Protein AF-M2TAQ6-F1 (afdb_monomer_lite)

Structure (mmCIF, N/CA/C/O backbone):
data_AF-M2TAQ6-F1
#
_entry.id   AF-M2TAQ6-F1
#
loop_
_atom_site.group_PDB
_atom_site.id
_atom_site.type_symbol
_atom_site.label_atom_id
_atom_site.label_alt_id
_atom_site.label_comp_id
_atom_site.label_asym_id
_atom_site.label_entity_id
_atom_site.label_seq_id
_atom_site.pdbx_PDB_ins_code
_atom_site.Cartn_x
_atom_site.Cartn_y
_atom_site.Cartn_z
_atom_site.occupancy
_atom_site.B_iso_or_equiv
_atom_site.auth_seq_id
_atom_site.auth_comp_id
_atom_site.auth_asym_id
_atom_site.auth_atom_id
_atom_site.pdbx_PDB_model_num
ATOM 1 N N . MET A 1 1 ? 22.288 15.909 -59.565 1.00 48.00 1 MET A N 1
ATOM 2 C CA . MET A 1 1 ? 21.952 17.347 -59.609 1.00 48.00 1 MET A CA 1
ATOM 3 C C . MET A 1 1 ? 20.501 17.383 -60.016 1.00 48.00 1 MET A C 1
ATOM 5 O O . MET A 1 1 ? 20.208 17.301 -61.198 1.00 48.00 1 MET A O 1
ATOM 9 N N . GLU A 1 2 ? 19.625 17.298 -59.024 1.00 55.62 2 GLU A N 1
ATOM 10 C CA . GLU A 1 2 ? 18.179 17.239 -59.210 1.00 55.62 2 GLU A CA 1
ATOM 11 C C . GLU A 1 2 ? 17.598 18.349 -58.342 1.00 55.62 2 GLU A C 1
ATOM 13 O O . GLU A 1 2 ? 17.660 18.294 -57.112 1.00 55.62 2 GLU A O 1
ATOM 18 N N . ASP A 1 3 ? 17.151 19.395 -59.029 1.00 60.81 3 ASP A N 1
ATOM 19 C CA . ASP A 1 3 ? 16.442 20.551 -58.508 1.00 60.81 3 ASP A CA 1
ATOM 20 C C . ASP A 1 3 ? 15.103 20.125 -57.900 1.00 60.81 3 ASP A C 1
ATOM 22 O O . ASP A 1 3 ? 14.276 19.480 -58.548 1.00 60.81 3 ASP A O 1
ATOM 26 N N . ARG A 1 4 ? 14.880 20.504 -56.641 1.00 62.94 4 ARG A N 1
ATOM 27 C CA . ARG A 1 4 ? 13.588 20.365 -55.972 1.00 62.94 4 ARG A CA 1
ATOM 28 C C . ARG A 1 4 ? 13.210 21.713 -55.366 1.00 62.94 4 ARG A C 1
ATOM 30 O O . ARG A 1 4 ? 13.747 22.118 -54.338 1.00 62.94 4 ARG A O 1
ATOM 37 N N . GLU A 1 5 ? 12.313 22.400 -56.065 1.00 71.25 5 GLU A N 1
ATOM 38 C CA . GLU A 1 5 ? 11.620 23.615 -55.633 1.00 71.25 5 GLU A CA 1
ATOM 39 C C . GLU A 1 5 ? 10.859 23.396 -54.309 1.00 71.25 5 GLU A C 1
ATOM 41 O O . GLU A 1 5 ? 10.222 22.350 -54.134 1.00 71.25 5 GLU A O 1
ATOM 46 N N . PRO A 1 6 ? 10.877 24.367 -53.377 1.00 74.38 6 PRO A N 1
ATOM 47 C CA . PRO A 1 6 ? 9.979 24.385 -52.227 1.00 74.38 6 PRO A CA 1
ATOM 48 C C . PRO A 1 6 ? 8.641 25.071 -52.573 1.00 74.38 6 PRO A C 1
ATOM 50 O O . PRO A 1 6 ? 8.639 26.066 -53.302 1.00 74.38 6 PRO A O 1
ATOM 53 N N . PRO A 1 7 ? 7.495 24.612 -52.034 1.00 72.00 7 PRO A N 1
ATOM 54 C CA . PRO A 1 7 ? 6.246 25.347 -52.171 1.00 72.00 7 PRO A CA 1
ATOM 55 C C . PRO A 1 7 ? 6.191 26.548 -51.214 1.00 72.00 7 PRO A C 1
ATOM 57 O O . PRO A 1 7 ? 6.413 26.423 -50.009 1.00 72.00 7 PRO A O 1
ATOM 60 N N . ASN A 1 8 ? 5.848 27.703 -51.788 1.00 61.97 8 ASN A N 1
ATOM 61 C CA . ASN A 1 8 ? 5.399 28.908 -51.095 1.00 61.97 8 ASN A CA 1
ATOM 62 C C . ASN A 1 8 ? 4.113 28.615 -50.310 1.00 61.97 8 ASN A C 1
ATOM 64 O O . ASN A 1 8 ? 3.136 28.145 -50.892 1.00 61.97 8 ASN A O 1
ATOM 68 N N . PHE A 1 9 ? 4.093 28.938 -49.017 1.00 62.94 9 PHE A N 1
ATOM 69 C CA . PHE A 1 9 ? 2.855 29.045 -48.248 1.00 62.94 9 PHE A CA 1
ATOM 70 C C . PHE A 1 9 ? 2.603 30.530 -48.001 1.00 62.94 9 PHE A C 1
ATOM 72 O O . PHE A 1 9 ? 3.266 31.159 -47.178 1.00 62.94 9 PHE A O 1
ATOM 79 N N . GLU A 1 10 ? 1.721 31.095 -48.821 1.00 65.00 10 GLU A N 1
ATOM 80 C CA . GLU A 1 10 ? 1.318 32.491 -48.745 1.00 65.00 10 GLU A CA 1
ATOM 81 C C . GLU A 1 10 ? 0.383 32.728 -47.555 1.00 65.00 10 GLU A C 1
ATOM 83 O O . GLU A 1 10 ? -0.552 31.974 -47.282 1.00 65.00 10 GLU A O 1
ATOM 88 N N . ASP A 1 11 ? 0.701 33.816 -46.869 1.00 60.31 11 ASP A N 1
ATOM 89 C CA . ASP A 1 11 ? -0.054 34.534 -45.857 1.00 60.31 11 ASP A CA 1
ATOM 90 C C . ASP A 1 11 ? -1.460 34.913 -46.365 1.00 60.31 11 ASP A C 1
ATOM 92 O O . ASP A 1 11 ? -1.628 35.337 -47.512 1.00 60.31 11 ASP A O 1
ATOM 96 N N . SER A 1 12 ? -2.486 34.798 -45.519 1.00 64.00 12 SER A N 1
ATOM 97 C CA . SER A 1 12 ? -3.736 35.540 -45.715 1.00 64.00 12 SER A CA 1
ATOM 98 C C . SER A 1 12 ? -4.420 35.865 -44.378 1.00 64.00 12 SER A C 1
ATOM 100 O O . SER A 1 12 ? -4.641 34.954 -43.573 1.00 64.00 12 SER A O 1
ATOM 102 N N . PRO A 1 13 ? -4.771 37.147 -44.142 1.00 69.12 13 PRO A N 1
ATOM 103 C CA . PRO A 1 13 ? -5.242 37.658 -42.858 1.00 69.12 13 PRO A CA 1
ATOM 104 C C . PRO A 1 13 ? -6.768 37.899 -42.777 1.00 69.12 13 PRO A C 1
ATOM 106 O O . PRO A 1 13 ? -7.475 37.923 -43.781 1.00 69.12 13 PRO A O 1
ATOM 109 N N . SER A 1 14 ? -7.196 38.220 -41.546 1.00 54.59 14 SER A N 1
ATOM 110 C CA . SER A 1 14 ? -8.297 39.135 -41.166 1.00 54.59 14 SER A CA 1
ATOM 111 C C . SER A 1 14 ? -9.757 38.649 -41.116 1.00 54.59 14 SER A C 1
ATOM 113 O O . SER A 1 14 ? -10.339 38.269 -42.124 1.00 54.59 14 SER A O 1
ATOM 115 N N . ALA A 1 15 ? -10.365 38.829 -39.929 1.00 53.81 15 ALA A N 1
ATOM 116 C CA . ALA A 1 15 ? -11.627 39.550 -39.621 1.00 53.81 15 ALA A CA 1
ATOM 117 C C . ALA A 1 15 ? -12.137 39.044 -38.251 1.00 53.81 15 ALA A C 1
ATOM 119 O O . ALA A 1 15 ? -12.457 37.871 -38.104 1.00 53.81 15 ALA A O 1
ATOM 120 N N . ASP A 1 16 ? -12.011 39.779 -37.146 1.00 52.53 16 ASP A N 1
ATOM 121 C CA . ASP A 1 16 ? -12.839 40.925 -36.729 1.00 52.53 16 ASP A CA 1
ATOM 122 C C . ASP A 1 16 ? -14.353 40.668 -36.839 1.00 52.53 16 ASP A C 1
ATOM 124 O O . ASP A 1 16 ? -14.959 40.815 -37.899 1.00 52.53 16 ASP A O 1
ATOM 128 N N . ALA A 1 17 ? -14.952 40.270 -35.714 1.00 57.66 17 ALA A N 1
ATOM 129 C CA . ALA A 1 17 ? -16.384 40.373 -35.469 1.00 57.66 17 ALA A CA 1
ATOM 130 C C . ALA A 1 17 ? -16.623 40.484 -33.958 1.00 57.66 17 ALA A C 1
ATOM 132 O O . ALA A 1 17 ? -16.715 39.490 -33.238 1.00 57.66 17 ALA A O 1
ATOM 133 N N . SER A 1 18 ? -16.712 41.723 -33.480 1.00 63.94 18 SER A N 1
ATOM 134 C CA . SER A 1 18 ? -17.295 42.038 -32.174 1.00 63.94 18 SER A CA 1
ATOM 135 C C . SER A 1 18 ? -18.822 41.878 -32.228 1.00 63.94 18 SER A C 1
ATOM 137 O O . SER A 1 18 ? -19.447 42.468 -33.112 1.00 63.94 18 SER A O 1
ATOM 139 N N . PRO A 1 19 ? -19.465 41.145 -31.302 1.00 71.75 19 PRO A N 1
ATOM 140 C CA . PRO A 1 19 ? -20.903 41.258 -31.084 1.00 71.75 19 PRO A CA 1
ATOM 141 C C . PRO A 1 19 ? -21.256 42.474 -30.190 1.00 71.75 19 PRO A C 1
ATOM 143 O O . PRO A 1 19 ? -20.422 42.929 -29.404 1.00 71.75 19 PRO A O 1
ATOM 146 N N . PRO A 1 20 ? -22.479 43.027 -30.326 1.00 67.75 20 PRO A N 1
ATOM 147 C CA . PRO A 1 20 ? -22.913 44.274 -29.685 1.00 67.75 20 PRO A CA 1
ATOM 148 C C . PRO A 1 20 ? -23.264 44.114 -28.190 1.00 67.75 20 PRO A C 1
ATOM 150 O O . PRO A 1 20 ? -23.469 42.991 -27.724 1.00 67.75 20 PRO A O 1
ATOM 153 N N . PRO A 1 21 ? -23.395 45.229 -27.437 1.00 67.75 21 PRO A N 1
ATOM 154 C CA . PRO A 1 21 ? -23.844 45.209 -26.050 1.00 67.75 21 PRO A CA 1
ATOM 155 C C . PRO A 1 21 ? -25.375 45.118 -25.969 1.00 67.75 21 PRO A C 1
ATOM 157 O O . PRO A 1 21 ? -26.082 45.794 -26.718 1.00 67.75 21 PRO A O 1
ATOM 160 N N . VAL A 1 22 ? -25.888 44.324 -25.028 1.00 61.50 22 VAL A N 1
ATOM 161 C CA . VAL A 1 22 ? -27.290 44.386 -24.588 1.00 61.50 22 VAL A CA 1
ATOM 162 C C . VAL A 1 22 ? -27.349 44.497 -23.068 1.00 61.50 22 VAL A C 1
ATOM 164 O O . VAL A 1 22 ? -26.661 43.781 -22.343 1.00 61.50 22 VAL A O 1
ATOM 167 N N . GLU A 1 23 ? -28.130 45.480 -22.636 1.00 52.66 23 GLU A N 1
ATOM 168 C CA . GLU A 1 23 ? -28.279 45.983 -21.275 1.00 52.66 23 GLU A CA 1
ATOM 169 C C . GLU A 1 23 ? -29.242 45.137 -20.415 1.00 52.66 23 GLU A C 1
ATOM 171 O O . GLU A 1 23 ? -29.962 44.267 -20.901 1.00 52.66 23 GLU A O 1
ATOM 176 N N . ALA A 1 24 ? -29.194 45.429 -19.114 1.00 52.16 24 ALA A N 1
ATOM 177 C CA . ALA A 1 24 ? -29.803 44.780 -17.954 1.00 52.16 24 ALA A CA 1
ATOM 178 C C . ALA A 1 24 ? -31.345 44.666 -17.939 1.00 52.16 24 ALA A C 1
ATOM 180 O O . ALA A 1 24 ? -32.039 45.510 -18.498 1.00 52.16 24 ALA A O 1
ATOM 181 N N . ASP A 1 25 ? -31.886 43.675 -17.212 1.00 45.06 25 ASP A N 1
ATOM 182 C CA . ASP A 1 25 ? -32.436 43.834 -15.841 1.00 45.06 25 ASP A CA 1
ATOM 183 C C . ASP A 1 25 ? -33.375 42.658 -15.468 1.00 45.06 25 ASP A C 1
ATOM 185 O O . ASP A 1 25 ? -34.319 42.366 -16.202 1.00 45.06 25 ASP A O 1
ATOM 189 N N . ALA A 1 26 ? -33.118 41.992 -14.333 1.00 47.41 26 ALA A N 1
ATOM 190 C CA . ALA A 1 26 ? -34.137 41.536 -13.370 1.00 47.41 26 ALA A CA 1
ATOM 191 C C . ALA A 1 26 ? -33.476 40.845 -12.148 1.00 47.41 26 ALA A C 1
ATOM 193 O O . ALA A 1 26 ? -32.600 39.995 -12.328 1.00 47.41 26 ALA A O 1
ATOM 194 N N . PRO A 1 27 ? -33.909 41.142 -10.904 1.00 65.75 27 PRO A N 1
ATOM 195 C CA . PRO A 1 27 ? -33.405 40.519 -9.684 1.00 65.75 27 PRO A CA 1
ATOM 196 C C . PRO A 1 27 ? -34.215 39.262 -9.339 1.00 65.75 27 PRO A C 1
ATOM 198 O O . PRO A 1 27 ? -35.439 39.312 -9.207 1.00 65.75 27 PRO A O 1
ATOM 201 N N . GLY A 1 28 ? -33.539 38.130 -9.148 1.00 41.16 28 GLY A N 1
ATOM 202 C CA . GLY A 1 28 ? -34.203 36.875 -8.819 1.00 41.16 28 GLY A CA 1
ATOM 203 C C . GLY A 1 28 ? -33.303 35.897 -8.077 1.00 41.16 28 GLY A C 1
ATOM 204 O O . GLY A 1 28 ? -32.323 35.421 -8.628 1.00 41.16 28 GLY A O 1
ATOM 205 N N . ALA A 1 29 ? -33.736 35.578 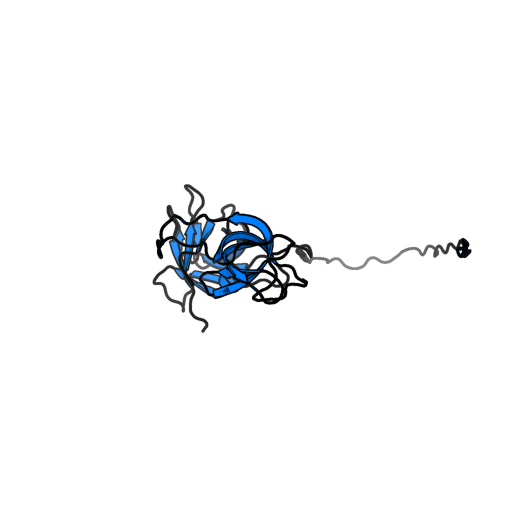-6.859 1.00 43.03 29 ALA A N 1
ATOM 206 C CA . ALA A 1 29 ? -33.420 34.388 -6.073 1.00 43.03 29 ALA A CA 1
ATOM 207 C C . ALA A 1 29 ? -32.001 34.246 -5.491 1.00 43.03 29 ALA A C 1
ATOM 209 O O . ALA A 1 29 ? -31.012 33.959 -6.157 1.00 43.03 29 ALA A O 1
ATOM 210 N N . ALA A 1 30 ? -31.975 34.374 -4.166 1.00 53.72 30 ALA A N 1
ATOM 211 C CA . ALA A 1 30 ? -30.976 33.794 -3.292 1.00 53.72 30 ALA A CA 1
ATOM 212 C C . ALA A 1 30 ? -30.882 32.269 -3.472 1.00 53.72 30 ALA A C 1
ATOM 214 O O . ALA A 1 30 ? -31.905 31.607 -3.652 1.00 53.72 30 ALA A O 1
ATOM 215 N N . GLY A 1 31 ? -29.667 31.748 -3.301 1.00 52.88 31 GLY A N 1
ATOM 216 C CA . GLY A 1 31 ? -29.400 30.337 -3.039 1.00 52.88 31 GLY A CA 1
ATOM 217 C C . GLY A 1 31 ? -28.423 29.715 -4.024 1.00 52.88 31 GLY A C 1
ATOM 218 O O . GLY A 1 31 ? -28.868 29.097 -4.975 1.00 52.88 31 GLY A O 1
ATOM 219 N N . ASN A 1 32 ? -27.123 29.844 -3.748 1.00 50.00 32 ASN A N 1
ATOM 220 C CA . ASN A 1 32 ? -26.121 28.857 -4.154 1.00 50.00 32 ASN A CA 1
ATOM 221 C C . ASN A 1 32 ? -25.300 28.516 -2.898 1.00 50.00 32 ASN A C 1
ATOM 223 O O . ASN A 1 32 ? -24.273 29.137 -2.617 1.00 50.00 32 ASN A O 1
ATOM 227 N N . ASP A 1 33 ? -25.853 27.598 -2.104 1.00 58.28 33 ASP A N 1
ATOM 228 C CA . ASP A 1 33 ? -25.072 26.530 -1.475 1.00 58.28 33 ASP A CA 1
ATOM 229 C C . ASP A 1 33 ? -24.514 25.615 -2.588 1.00 58.28 33 ASP A C 1
ATOM 231 O O . ASP A 1 33 ? -24.909 25.747 -3.745 1.00 58.28 33 ASP A O 1
ATOM 235 N N . ASP A 1 34 ? -23.619 24.699 -2.215 1.00 46.59 34 ASP A N 1
ATOM 236 C CA . ASP A 1 34 ? -22.950 23.695 -3.062 1.00 46.59 34 ASP A CA 1
ATOM 237 C C . ASP A 1 34 ? -21.695 24.263 -3.772 1.00 46.59 34 ASP A C 1
ATOM 239 O O . ASP A 1 34 ? -21.729 24.814 -4.865 1.00 46.59 34 ASP A O 1
ATOM 243 N N . GLY A 1 35 ? -20.503 24.248 -3.170 1.00 56.88 35 GLY A N 1
ATOM 244 C CA . GLY A 1 35 ? -19.968 23.138 -2.393 1.00 56.88 35 GLY A CA 1
ATOM 245 C C . GLY A 1 35 ? -19.625 21.968 -3.310 1.00 56.88 35 GLY A C 1
ATOM 246 O O . GLY A 1 35 ? -20.038 20.854 -3.027 1.00 56.88 35 GLY A O 1
ATOM 247 N N . ASP A 1 36 ? -18.893 22.215 -4.403 1.00 47.53 36 ASP A N 1
ATOM 248 C CA . ASP A 1 36 ? -18.488 21.149 -5.312 1.00 47.53 36 ASP A CA 1
ATOM 249 C C . ASP A 1 36 ? -16.972 21.051 -5.503 1.00 47.53 36 ASP A C 1
ATOM 251 O O . ASP A 1 36 ? -16.281 21.979 -5.929 1.00 47.53 36 ASP A O 1
ATOM 255 N N . ALA A 1 37 ? -16.524 19.847 -5.160 1.00 48.09 37 ALA A N 1
ATOM 256 C CA . ALA A 1 37 ? -15.423 19.103 -5.730 1.00 48.09 37 ALA A CA 1
ATOM 257 C C . ALA A 1 37 ? -14.033 19.751 -5.716 1.00 48.09 37 ALA A C 1
ATOM 259 O O . ALA A 1 37 ? -13.579 20.393 -6.662 1.00 48.09 37 ALA A O 1
ATOM 260 N N . ASN A 1 38 ? -13.267 19.339 -4.702 1.00 45.81 38 ASN A N 1
ATOM 261 C CA . ASN A 1 38 ? -11.881 18.916 -4.896 1.00 45.81 38 ASN A CA 1
ATOM 262 C C . ASN A 1 38 ? -11.803 17.910 -6.064 1.00 45.81 38 ASN A C 1
ATOM 264 O O . ASN A 1 38 ? -11.728 16.700 -5.855 1.00 45.81 38 ASN A O 1
ATOM 268 N N . ALA A 1 39 ? -11.840 18.398 -7.302 1.00 42.84 39 ALA A N 1
ATOM 269 C CA . ALA A 1 39 ? -11.404 17.638 -8.453 1.00 42.84 39 ALA A CA 1
ATOM 270 C C . ALA A 1 39 ? -9.911 17.383 -8.242 1.00 42.84 39 ALA A C 1
ATOM 272 O O . ALA A 1 39 ? -9.086 18.289 -8.380 1.00 42.84 39 ALA A O 1
ATOM 273 N N . ALA A 1 40 ? -9.572 16.163 -7.826 1.00 45.09 40 ALA A N 1
ATOM 274 C CA . ALA A 1 40 ? -8.188 15.725 -7.791 1.00 45.09 40 ALA A CA 1
ATOM 275 C C . ALA A 1 40 ? -7.577 16.005 -9.178 1.00 45.09 40 ALA A C 1
ATOM 277 O O . ALA A 1 40 ? -8.210 15.676 -10.188 1.00 45.09 40 ALA A O 1
ATOM 278 N N . PRO A 1 41 ? -6.400 16.649 -9.263 1.00 44.59 41 PRO A N 1
ATOM 279 C CA . PRO A 1 41 ? -5.813 16.990 -10.547 1.00 44.59 41 PRO A CA 1
ATOM 280 C C . PRO A 1 41 ? -5.655 15.720 -11.385 1.00 44.59 41 PRO A C 1
ATOM 282 O O . PRO A 1 41 ? -5.065 14.730 -10.945 1.00 44.59 41 PRO A O 1
ATOM 285 N N . ALA A 1 42 ? -6.201 15.752 -12.601 1.00 43.25 42 ALA A N 1
ATOM 286 C CA . ALA A 1 42 ? -5.991 14.726 -13.607 1.00 43.25 42 ALA A CA 1
ATOM 287 C C . ALA A 1 42 ? -4.488 14.655 -13.917 1.00 43.25 42 ALA A C 1
ATOM 289 O O . ALA A 1 42 ? -3.974 15.451 -14.696 1.00 43.25 42 ALA A O 1
ATOM 290 N N . GLY A 1 43 ? -3.768 13.750 -13.253 1.00 51.47 43 GLY A N 1
ATOM 291 C CA . GLY A 1 43 ? -2.314 13.663 -13.402 1.00 51.47 43 GLY A CA 1
ATOM 292 C C . GLY A 1 43 ? -1.532 13.143 -12.202 1.00 51.47 43 GLY A C 1
ATOM 293 O O . GLY A 1 43 ? -0.314 13.077 -12.303 1.00 51.47 43 GLY A O 1
ATOM 294 N N . ALA A 1 44 ? -2.171 12.752 -11.093 1.00 53.88 44 ALA A N 1
ATOM 295 C CA . ALA A 1 44 ? -1.466 12.024 -10.039 1.00 53.88 44 ALA A CA 1
ATOM 296 C C . ALA A 1 44 ? -1.031 10.649 -10.581 1.00 53.88 44 ALA A C 1
ATOM 298 O O . ALA A 1 44 ? -1.816 9.701 -10.655 1.00 53.88 44 ALA A O 1
ATOM 299 N N . GLN A 1 45 ? 0.205 10.576 -11.069 1.00 61.81 45 GLN A N 1
ATOM 300 C CA . GLN A 1 45 ? 0.833 9.330 -11.480 1.00 61.81 45 GLN A CA 1
ATOM 301 C C . GLN A 1 45 ? 1.009 8.462 -10.234 1.00 61.81 45 GLN A C 1
ATOM 303 O O . GLN A 1 45 ? 1.385 8.952 -9.168 1.00 61.81 45 GLN A O 1
ATOM 308 N N . ARG A 1 46 ? 0.659 7.177 -10.339 1.00 71.19 46 ARG A N 1
ATOM 309 C CA . ARG A 1 46 ? 0.733 6.256 -9.204 1.00 71.19 46 ARG A CA 1
ATOM 310 C C . ARG A 1 46 ? 2.193 5.858 -9.018 1.00 71.19 46 ARG A C 1
ATOM 312 O O . ARG A 1 46 ? 2.664 4.956 -9.709 1.00 71.19 46 ARG A O 1
ATOM 319 N N . LEU A 1 47 ? 2.879 6.556 -8.118 1.00 82.00 47 LEU A N 1
ATOM 320 C CA . LEU A 1 47 ? 4.200 6.164 -7.653 1.00 82.00 47 LEU A CA 1
ATOM 321 C C . LEU A 1 47 ? 4.063 4.891 -6.813 1.00 82.00 47 LEU A C 1
ATOM 323 O O . LEU A 1 47 ? 3.199 4.818 -5.940 1.00 82.00 47 LEU A O 1
ATOM 327 N N . ILE A 1 48 ? 4.884 3.893 -7.104 1.00 85.88 48 ILE A N 1
ATOM 328 C CA . ILE A 1 48 ? 4.972 2.646 -6.354 1.00 85.88 48 ILE A CA 1
ATOM 329 C C . ILE A 1 48 ? 6.433 2.318 -6.066 1.00 85.88 48 ILE A C 1
ATOM 331 O O . ILE A 1 48 ? 7.345 2.781 -6.754 1.00 85.88 48 ILE A O 1
ATOM 335 N N . SER A 1 49 ? 6.635 1.481 -5.060 1.00 87.50 49 SER A N 1
ATOM 336 C CA . SER A 1 49 ? 7.920 0.88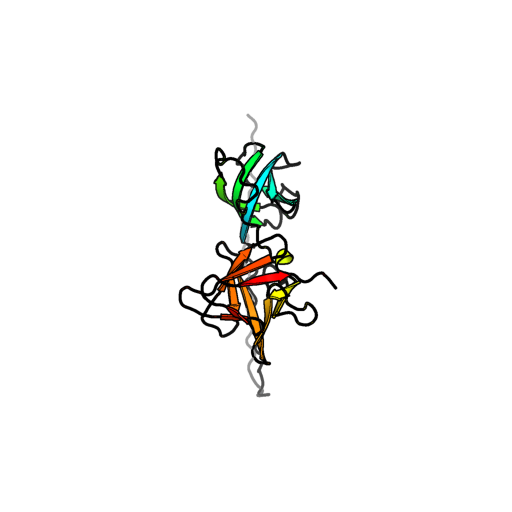3 -4.729 1.00 87.50 49 SER A CA 1
ATOM 337 C C . SER A 1 49 ? 7.764 -0.630 -4.791 1.00 87.50 49 SER A C 1
ATOM 339 O O . SER A 1 49 ? 6.833 -1.175 -4.194 1.00 87.50 49 SER A O 1
ATOM 341 N N . VAL A 1 50 ? 8.614 -1.295 -5.570 1.00 89.44 50 VAL A N 1
ATOM 342 C CA . VAL A 1 50 ? 8.595 -2.746 -5.755 1.00 89.44 50 VAL A CA 1
ATOM 343 C C . VAL A 1 50 ? 9.982 -3.313 -5.523 1.00 89.44 50 VAL A C 1
ATOM 345 O O . VAL A 1 50 ? 10.984 -2.743 -5.944 1.00 89.44 50 VAL A O 1
ATOM 348 N N . GLU A 1 51 ? 10.028 -4.482 -4.908 1.00 92.19 51 GLU A N 1
ATOM 349 C CA . GLU A 1 51 ? 11.249 -5.254 -4.770 1.00 92.19 51 GLU A CA 1
ATOM 350 C C . GLU A 1 51 ? 11.031 -6.636 -5.377 1.00 92.19 51 GLU A C 1
ATOM 352 O O . GLU A 1 51 ? 10.020 -7.289 -5.106 1.00 92.19 51 GLU A O 1
ATOM 357 N N . GLY A 1 52 ? 11.958 -7.094 -6.210 1.00 92.19 52 GLY A N 1
ATOM 358 C CA . GLY A 1 52 ? 11.766 -8.333 -6.951 1.00 92.19 52 GLY A CA 1
ATOM 359 C C . GLY A 1 52 ? 13.002 -8.808 -7.693 1.00 92.19 52 GLY A C 1
ATOM 360 O O . GLY A 1 52 ? 14.081 -8.216 -7.598 1.00 92.19 52 GLY A O 1
ATOM 361 N N . ARG A 1 53 ? 12.835 -9.908 -8.426 1.00 94.19 53 ARG A N 1
ATOM 362 C CA . ARG A 1 53 ? 13.864 -10.467 -9.302 1.00 94.19 53 ARG A CA 1
ATOM 363 C C . ARG A 1 53 ? 13.600 -10.086 -10.736 1.00 94.19 53 ARG A C 1
ATOM 365 O O . ARG A 1 53 ? 12.477 -10.199 -11.221 1.00 94.19 53 ARG A O 1
ATOM 372 N N . VAL A 1 54 ? 14.656 -9.667 -11.407 1.00 96.00 54 VAL A N 1
ATOM 373 C CA . VAL A 1 54 ? 14.604 -9.377 -12.823 1.00 96.00 54 VAL A CA 1
ATOM 374 C C . VAL A 1 54 ? 14.638 -10.674 -13.604 1.00 96.00 54 VAL A C 1
ATOM 376 O O . VAL A 1 54 ? 15.426 -11.569 -13.303 1.00 96.00 54 VAL A O 1
ATOM 379 N N . SER A 1 55 ? 13.801 -10.763 -14.624 1.00 95.75 55 SER A N 1
ATOM 380 C CA . SER A 1 55 ? 13.890 -11.815 -15.620 1.00 95.75 55 SER A CA 1
ATOM 381 C C . SER A 1 55 ? 13.595 -11.283 -17.018 1.00 95.75 55 SER A C 1
ATOM 383 O O . SER A 1 55 ? 13.125 -10.156 -17.217 1.00 95.75 55 SER A O 1
ATOM 385 N N . THR A 1 56 ? 13.920 -12.090 -18.019 1.00 95.75 56 THR A N 1
ATOM 386 C CA . THR A 1 56 ? 13.624 -11.769 -19.416 1.00 95.75 56 THR A CA 1
ATOM 387 C C . THR A 1 56 ? 12.111 -11.777 -19.667 1.00 95.75 56 THR A C 1
ATOM 389 O O . THR A 1 56 ? 11.456 -12.808 -19.515 1.00 95.75 56 THR A O 1
ATOM 392 N N . GLY A 1 57 ? 11.551 -10.637 -20.087 1.00 93.94 57 GLY A N 1
ATOM 393 C CA . GLY A 1 57 ? 10.160 -10.537 -20.539 1.00 93.94 57 GLY A CA 1
ATOM 394 C C . GLY A 1 57 ? 10.002 -10.667 -22.056 1.00 93.94 57 GLY A C 1
ATOM 395 O O . GLY A 1 57 ? 10.972 -10.824 -22.796 1.00 93.94 57 GLY A O 1
ATOM 396 N N . ALA A 1 58 ? 8.753 -10.610 -22.523 1.00 92.06 58 ALA A N 1
ATOM 397 C CA . ALA A 1 58 ? 8.393 -10.763 -23.933 1.00 92.06 58 ALA A CA 1
ATOM 398 C C . ALA A 1 58 ? 8.872 -9.587 -24.799 1.00 92.06 58 ALA A C 1
ATOM 400 O O . ALA A 1 58 ? 9.303 -9.789 -25.932 1.00 92.06 58 ALA A O 1
ATOM 401 N N . GLU A 1 59 ? 8.790 -8.371 -24.255 1.00 92.44 59 GLU A N 1
ATOM 402 C CA . GLU A 1 59 ? 9.165 -7.131 -24.949 1.00 92.44 59 GLU A CA 1
ATOM 403 C C . GLU A 1 59 ? 10.301 -6.403 -24.227 1.00 92.44 59 GLU A C 1
ATOM 405 O O . GLU A 1 59 ? 11.241 -5.925 -24.857 1.00 92.44 59 GLU A O 1
ATOM 410 N N . CYS A 1 60 ? 10.229 -6.347 -22.899 1.00 95.50 60 CYS A N 1
ATOM 411 C CA . CYS A 1 60 ? 11.177 -5.648 -22.039 1.00 95.50 60 CYS A CA 1
ATOM 412 C C . CYS A 1 60 ? 11.510 -6.540 -20.836 1.00 95.50 60 CYS A C 1
ATOM 414 O O . CYS A 1 60 ? 10.733 -7.452 -20.538 1.00 95.50 60 CYS A O 1
ATOM 416 N N . PRO A 1 61 ? 12.630 -6.307 -20.130 1.00 96.69 61 PRO A N 1
ATOM 417 C CA . PRO A 1 61 ? 12.892 -6.973 -18.860 1.00 96.69 61 PRO A CA 1
ATOM 418 C C . PRO A 1 61 ? 11.705 -6.803 -17.909 1.00 96.69 61 PRO A C 1
ATOM 420 O O . PRO A 1 61 ? 11.046 -5.762 -17.909 1.00 96.69 61 PRO A O 1
ATOM 423 N N . ILE A 1 62 ? 11.428 -7.817 -17.104 1.00 96.88 62 ILE A N 1
ATOM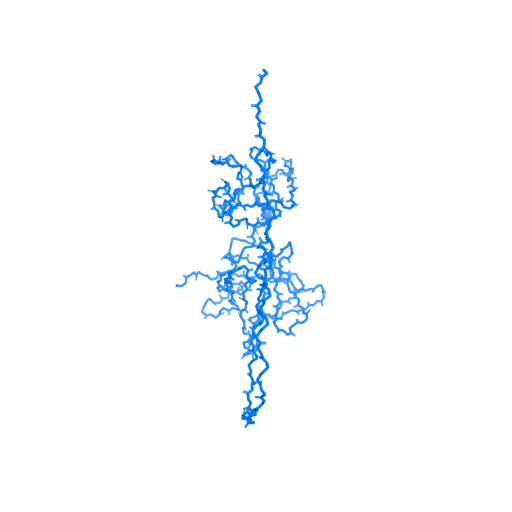 424 C CA . ILE A 1 62 ? 10.376 -7.773 -16.089 1.00 96.88 62 ILE A CA 1
ATOM 425 C C . ILE A 1 62 ? 10.989 -7.859 -14.702 1.00 96.88 62 ILE A C 1
ATOM 427 O O . ILE A 1 62 ? 12.080 -8.393 -14.541 1.00 96.88 62 ILE A O 1
ATOM 431 N N . ILE A 1 63 ? 10.271 -7.356 -13.706 1.00 95.56 63 ILE A N 1
ATOM 432 C CA . ILE A 1 63 ? 10.528 -7.629 -12.298 1.00 95.56 63 ILE A CA 1
ATOM 433 C C . ILE A 1 63 ? 9.362 -8.442 -11.738 1.00 95.56 63 ILE A C 1
ATOM 435 O O . ILE A 1 63 ? 8.202 -8.043 -11.856 1.00 95.56 63 ILE A O 1
ATOM 439 N N . GLU A 1 64 ? 9.675 -9.596 -11.159 1.00 94.75 64 GLU A N 1
ATOM 440 C CA . GLU A 1 64 ? 8.729 -10.445 -10.441 1.00 94.75 64 GLU A CA 1
ATOM 441 C C . GLU A 1 64 ? 8.938 -10.259 -8.938 1.00 94.75 64 GLU A C 1
ATOM 443 O O . GLU A 1 64 ? 10.028 -10.496 -8.403 1.00 94.75 64 GLU A O 1
ATOM 448 N N . THR A 1 65 ? 7.905 -9.778 -8.257 1.00 91.00 65 THR A N 1
ATOM 449 C CA . THR A 1 65 ? 7.889 -9.617 -6.804 1.00 91.00 65 THR A CA 1
ATOM 450 C C . THR A 1 65 ? 7.621 -10.968 -6.125 1.00 91.00 65 THR A C 1
ATOM 452 O O . THR A 1 65 ? 7.083 -11.884 -6.746 1.00 91.00 65 THR A O 1
ATOM 455 N N . PRO A 1 66 ? 7.949 -11.136 -4.832 1.00 81.94 66 PRO A N 1
ATOM 456 C CA . PRO A 1 66 ? 7.801 -12.420 -4.128 1.00 81.94 66 PRO A CA 1
ATOM 457 C C . PRO A 1 66 ? 6.379 -12.977 -4.055 1.00 81.94 66 PRO A C 1
ATOM 459 O O . PRO A 1 66 ? 6.194 -14.182 -3.914 1.00 81.94 66 PRO A O 1
ATOM 462 N N . ASP A 1 67 ? 5.376 -12.105 -4.131 1.00 77.50 67 ASP A N 1
ATOM 463 C CA . ASP A 1 67 ? 3.965 -12.491 -4.194 1.00 77.50 67 ASP A CA 1
ATOM 464 C C . ASP A 1 67 ? 3.520 -12.924 -5.606 1.00 77.50 67 ASP A C 1
ATOM 466 O O . ASP A 1 67 ? 2.338 -13.178 -5.826 1.00 77.50 67 ASP A O 1
ATOM 470 N N . GLY A 1 68 ? 4.455 -13.019 -6.556 1.00 86.19 68 GLY A N 1
ATOM 471 C CA . GLY A 1 68 ? 4.215 -13.412 -7.943 1.00 86.19 68 GLY A CA 1
ATOM 472 C C . GLY A 1 68 ? 3.698 -12.279 -8.829 1.00 86.19 68 GLY A C 1
ATOM 473 O O . GLY A 1 68 ? 3.346 -12.524 -9.984 1.00 86.19 68 GLY A O 1
ATOM 474 N N . THR A 1 69 ? 3.626 -11.041 -8.324 1.00 89.50 69 THR A N 1
ATOM 475 C CA . THR A 1 69 ? 3.244 -9.898 -9.161 1.00 89.50 69 THR A CA 1
ATOM 476 C C . THR A 1 69 ? 4.359 -9.590 -10.154 1.00 89.50 69 THR A C 1
ATOM 478 O O . THR A 1 69 ? 5.532 -9.522 -9.800 1.00 89.50 69 THR A O 1
ATOM 481 N N . VAL A 1 70 ? 3.994 -9.365 -11.413 1.00 94.81 70 VAL A N 1
ATOM 482 C CA . VAL A 1 70 ? 4.951 -9.066 -12.482 1.00 94.81 70 VAL A CA 1
ATOM 483 C C . VAL A 1 70 ? 4.727 -7.649 -12.990 1.00 94.81 70 VAL A C 1
ATOM 485 O O . VAL A 1 70 ? 3.592 -7.269 -13.278 1.00 94.81 70 VAL A O 1
ATOM 488 N N . TYR A 1 71 ? 5.810 -6.893 -13.161 1.00 95.50 71 TYR A N 1
ATOM 489 C CA . TYR A 1 71 ? 5.813 -5.600 -13.845 1.00 95.50 71 TYR A CA 1
ATOM 490 C C . TYR A 1 71 ? 6.854 -5.599 -14.958 1.00 95.50 71 TYR A C 1
ATOM 492 O O . TYR A 1 71 ? 7.976 -6.064 -14.762 1.00 95.50 71 TYR A O 1
ATOM 500 N N . ALA A 1 72 ? 6.521 -5.030 -16.114 1.00 96.12 72 ALA A N 1
ATOM 501 C CA . ALA A 1 72 ? 7.524 -4.729 -17.128 1.00 96.12 72 ALA A CA 1
ATOM 502 C C . ALA A 1 72 ? 8.347 -3.506 -16.710 1.00 96.12 72 ALA A C 1
ATOM 504 O O . ALA A 1 72 ? 7.784 -2.489 -16.310 1.00 96.12 72 ALA A O 1
ATOM 505 N N . LEU A 1 73 ? 9.670 -3.575 -16.823 1.00 95.62 73 LEU A N 1
ATOM 506 C CA . LEU A 1 73 ? 10.563 -2.452 -16.553 1.00 95.62 73 LEU A CA 1
ATOM 507 C C . LEU A 1 73 ? 10.713 -1.608 -17.820 1.00 95.62 73 LEU A C 1
ATOM 509 O O . LEU A 1 73 ? 11.253 -2.060 -18.829 1.00 95.62 73 LEU A O 1
ATOM 513 N N . GLY A 1 74 ? 10.210 -0.377 -17.766 1.00 92.69 74 GLY A N 1
ATOM 514 C CA . GLY A 1 74 ? 10.353 0.598 -18.841 1.00 92.69 74 GLY A CA 1
ATOM 515 C C . GLY A 1 74 ? 11.742 1.244 -18.877 1.00 92.69 74 GLY A C 1
ATOM 516 O O . GLY A 1 74 ? 12.470 1.269 -17.883 1.00 92.69 74 GLY A O 1
ATOM 517 N N . GLY A 1 75 ? 12.080 1.827 -20.029 1.00 89.06 75 GLY A N 1
ATOM 518 C CA . GLY A 1 75 ? 13.345 2.528 -20.267 1.00 89.06 75 GLY A CA 1
ATOM 519 C C . GLY A 1 75 ? 14.336 1.726 -21.112 1.00 89.06 75 GLY A C 1
ATOM 520 O O . GLY A 1 75 ? 14.055 0.616 -21.548 1.00 89.06 75 GLY A O 1
ATOM 521 N N . GLU A 1 76 ? 15.505 2.314 -21.372 1.00 85.75 76 GLU A N 1
ATOM 522 C CA . GLU A 1 76 ? 16.540 1.724 -22.242 1.00 85.75 76 GLU A CA 1
ATOM 523 C C . GLU A 1 76 ? 17.617 0.947 -21.464 1.00 85.75 76 GLU A C 1
ATOM 525 O O . GLU A 1 76 ? 18.534 0.368 -22.049 1.00 85.75 76 GLU A O 1
ATOM 530 N N . ARG A 1 77 ? 17.539 0.941 -20.127 1.00 88.00 77 ARG A N 1
ATOM 531 C CA . ARG A 1 77 ? 18.506 0.240 -19.281 1.00 88.00 77 ARG A CA 1
ATOM 532 C C . ARG A 1 77 ? 18.308 -1.272 -19.412 1.00 88.00 77 ARG A C 1
ATOM 534 O O . ARG A 1 77 ? 17.200 -1.778 -19.283 1.00 88.00 77 ARG A O 1
ATOM 541 N N . SER A 1 78 ? 19.410 -1.983 -19.626 1.00 88.12 78 SER A N 1
ATOM 542 C CA . SER A 1 78 ? 19.462 -3.441 -19.496 1.00 88.12 78 SER A CA 1
ATOM 543 C C . SER A 1 78 ? 19.786 -3.830 -18.056 1.00 88.12 78 SER A C 1
ATOM 545 O O . SER A 1 78 ? 20.511 -3.113 -17.366 1.00 88.12 78 SER A O 1
ATOM 547 N N . TYR A 1 79 ? 19.266 -4.974 -17.632 1.00 91.50 79 TYR A N 1
ATOM 548 C CA . TYR A 1 79 ? 19.445 -5.535 -16.297 1.00 91.50 79 TYR A CA 1
ATOM 549 C C . TYR A 1 79 ? 19.932 -6.974 -16.434 1.00 91.50 79 TYR A C 1
ATOM 551 O O . TYR A 1 79 ? 19.613 -7.637 -17.424 1.00 91.50 79 TYR A O 1
ATOM 559 N N . GLU A 1 80 ? 20.694 -7.455 -15.459 1.00 91.94 80 GLU A N 1
ATOM 560 C CA . GLU A 1 80 ? 21.117 -8.852 -15.444 1.00 91.94 80 GLU A CA 1
ATOM 561 C C . GLU A 1 80 ? 19.941 -9.765 -15.069 1.00 91.94 80 GLU A C 1
ATOM 563 O O . GLU A 1 80 ? 19.162 -9.469 -14.161 1.00 91.94 80 GLU A O 1
ATOM 568 N N . ASP A 1 81 ? 19.796 -10.879 -15.789 1.00 93.25 81 ASP A N 1
ATOM 569 C CA . ASP A 1 81 ? 18.776 -11.887 -15.492 1.00 93.25 81 ASP A CA 1
ATOM 570 C C . ASP A 1 81 ? 19.055 -12.506 -14.112 1.00 93.25 81 ASP A C 1
ATOM 572 O O . ASP A 1 81 ? 20.181 -12.899 -13.803 1.00 93.25 81 ASP A O 1
ATOM 576 N N . GLY A 1 82 ? 18.035 -12.548 -13.257 1.00 92.31 82 GLY A N 1
ATOM 577 C CA . GLY A 1 82 ? 18.135 -12.989 -11.867 1.00 92.31 82 GLY A CA 1
ATOM 578 C C . GLY A 1 82 ? 18.558 -11.908 -10.865 1.00 92.31 82 GLY A C 1
ATOM 579 O O . GLY A 1 82 ? 18.458 -12.166 -9.656 1.00 92.31 82 GLY A O 1
ATOM 580 N N . ALA A 1 83 ? 18.971 -10.716 -11.323 1.00 92.00 83 ALA A N 1
ATOM 581 C CA . ALA A 1 83 ? 19.323 -9.597 -10.449 1.00 92.00 83 ALA A CA 1
ATOM 582 C C . ALA A 1 83 ? 18.153 -9.229 -9.534 1.00 92.00 83 ALA A C 1
ATOM 584 O O . ALA A 1 83 ? 16.989 -9.273 -9.936 1.00 92.00 83 ALA A O 1
ATOM 585 N N . ARG A 1 84 ? 18.453 -8.855 -8.291 1.00 91.12 84 ARG A N 1
ATOM 586 C CA . ARG A 1 84 ? 17.444 -8.402 -7.335 1.00 91.12 84 ARG A CA 1
ATOM 587 C C . ARG A 1 84 ? 17.475 -6.887 -7.284 1.00 91.12 84 ARG A C 1
ATOM 589 O O . ARG A 1 84 ? 18.521 -6.305 -7.015 1.00 91.12 84 ARG A O 1
ATOM 596 N N . LEU A 1 85 ? 16.335 -6.259 -7.535 1.00 93.44 85 LEU A N 1
ATOM 597 C CA . LEU A 1 85 ? 16.226 -4.807 -7.561 1.00 93.44 85 LEU A CA 1
ATOM 598 C C . LEU A 1 85 ? 15.171 -4.333 -6.568 1.00 93.44 85 LEU A C 1
ATOM 600 O O . LEU A 1 85 ? 14.114 -4.954 -6.442 1.00 93.44 85 LEU A O 1
ATOM 604 N N . HIS A 1 86 ? 15.444 -3.194 -5.942 1.00 91.25 86 HIS A N 1
ATOM 605 C CA . HIS A 1 86 ? 14.432 -2.299 -5.392 1.00 91.25 86 HIS A CA 1
ATOM 606 C C . HIS A 1 86 ? 14.207 -1.176 -6.402 1.00 91.25 86 HIS A C 1
ATOM 608 O O . HIS A 1 86 ? 15.139 -0.458 -6.775 1.00 91.25 86 HIS A O 1
ATOM 614 N N . VAL A 1 87 ? 12.979 -1.051 -6.892 1.00 92.62 87 VAL A N 1
ATOM 615 C CA . VAL A 1 87 ? 12.604 -0.095 -7.931 1.00 92.62 87 VAL A CA 1
ATOM 616 C C . VAL A 1 87 ? 11.494 0.798 -7.409 1.00 92.62 87 VAL A C 1
ATOM 618 O O . VAL A 1 87 ? 10.422 0.332 -7.030 1.00 92.62 87 VAL A O 1
ATOM 621 N N . GLU A 1 88 ? 11.730 2.101 -7.446 1.00 90.88 88 GLU A N 1
ATOM 622 C CA . GLU A 1 88 ? 10.710 3.113 -7.193 1.00 90.88 88 GLU A CA 1
ATOM 623 C C . GLU A 1 88 ? 10.373 3.777 -8.515 1.00 90.88 88 GLU A C 1
ATOM 625 O O . GLU A 1 88 ? 11.268 4.190 -9.254 1.00 90.88 88 GLU A O 1
ATOM 630 N N . GLY A 1 89 ? 9.093 3.870 -8.848 1.00 91.56 89 GLY A N 1
ATOM 631 C CA . GLY A 1 89 ? 8.697 4.349 -10.161 1.00 91.56 89 GLY A CA 1
ATOM 632 C C . GLY A 1 89 ? 7.201 4.512 -10.325 1.00 91.56 89 GLY A C 1
ATOM 633 O O . GLY A 1 89 ? 6.419 4.273 -9.411 1.00 91.56 89 GLY A O 1
ATOM 634 N N . GLU A 1 90 ? 6.801 4.932 -11.513 1.00 91.50 90 GLU A N 1
ATOM 635 C CA . GLU A 1 90 ? 5.402 5.179 -11.852 1.00 91.50 90 GLU A CA 1
ATOM 636 C C . GLU A 1 90 ? 4.882 4.090 -12.789 1.00 91.50 90 GLU A C 1
ATOM 638 O O . GLU A 1 90 ? 5.592 3.645 -13.692 1.00 91.50 90 GLU A O 1
ATOM 643 N N . ILE A 1 91 ? 3.624 3.677 -12.623 1.00 90.62 91 ILE A N 1
ATOM 644 C CA . ILE A 1 91 ? 2.979 2.805 -13.613 1.00 90.62 91 ILE A CA 1
ATOM 645 C C . ILE A 1 91 ? 2.533 3.638 -14.818 1.00 90.62 91 ILE A C 1
ATOM 647 O O . ILE A 1 91 ? 1.627 4.472 -14.715 1.00 90.62 91 ILE A O 1
ATOM 651 N N . ALA A 1 92 ? 3.143 3.390 -15.978 1.00 88.50 92 ALA A N 1
ATOM 652 C CA . ALA A 1 92 ? 2.759 4.032 -17.226 1.00 88.50 92 ALA A CA 1
ATOM 653 C C . ALA A 1 92 ? 1.376 3.554 -17.685 1.00 88.50 92 ALA A C 1
ATOM 655 O O . ALA A 1 92 ? 1.078 2.362 -17.716 1.00 88.50 92 ALA A O 1
ATOM 656 N N . ARG A 1 93 ? 0.537 4.507 -18.106 1.00 77.25 93 ARG A N 1
ATOM 657 C CA . ARG A 1 93 ? -0.810 4.228 -18.637 1.00 77.25 93 ARG A CA 1
ATOM 658 C C . ARG A 1 93 ? -0.790 3.599 -20.032 1.00 77.25 93 ARG A C 1
ATOM 660 O O . ARG A 1 93 ? -1.734 2.910 -20.399 1.00 77.25 93 ARG A O 1
ATOM 667 N N . ALA A 1 94 ? 0.249 3.886 -20.810 1.00 78.38 94 ALA A N 1
ATOM 668 C CA . ALA A 1 94 ? 0.469 3.347 -22.144 1.00 78.38 94 ALA A CA 1
ATOM 669 C C . ALA A 1 94 ? 1.974 3.197 -22.370 1.00 78.38 94 ALA A C 1
ATOM 671 O O . ALA A 1 94 ? 2.743 4.108 -22.061 1.00 78.38 94 ALA A O 1
ATOM 672 N N . SER A 1 95 ? 2.387 2.047 -22.886 1.00 85.00 95 SER A N 1
ATOM 673 C CA . SER A 1 95 ? 3.788 1.701 -23.094 1.00 85.00 95 SER A CA 1
ATOM 674 C C . SER A 1 95 ? 3.894 0.590 -24.130 1.00 85.00 95 SER A C 1
ATOM 676 O O . SER A 1 95 ? 2.936 -0.149 -24.343 1.00 85.00 95 SER A O 1
ATOM 678 N N . PHE A 1 96 ? 5.063 0.469 -24.752 1.00 87.00 96 PHE A N 1
ATOM 679 C CA . PHE A 1 96 ? 5.390 -0.665 -25.612 1.00 87.00 96 PHE A CA 1
ATOM 680 C C . PHE A 1 96 ? 5.700 -1.936 -24.822 1.00 87.00 96 PHE A C 1
ATOM 682 O O . PHE A 1 96 ? 5.678 -2.999 -25.404 1.00 87.00 96 PHE A O 1
ATOM 689 N N . CYS A 1 97 ? 5.995 -1.838 -23.524 1.00 91.25 97 CYS A N 1
ATOM 690 C CA . CYS A 1 97 ? 6.333 -2.985 -22.684 1.00 91.25 97 CYS A CA 1
ATOM 691 C C . CYS A 1 97 ? 5.087 -3.482 -21.930 1.00 91.25 97 CYS A C 1
ATOM 693 O O . CYS A 1 97 ? 4.961 -3.236 -20.726 1.00 91.25 97 CYS A O 1
ATOM 695 N N . MET A 1 98 ? 4.125 -4.121 -22.599 1.00 87.94 98 MET A N 1
ATOM 696 C CA . MET A 1 98 ? 2.852 -4.487 -21.957 1.00 87.94 98 MET A CA 1
ATOM 697 C C . MET A 1 98 ? 2.875 -5.918 -21.410 1.00 87.94 98 MET A C 1
ATOM 699 O O . MET A 1 98 ? 2.283 -6.830 -21.984 1.00 87.94 98 MET A O 1
ATOM 703 N N . GLN A 1 99 ? 3.525 -6.114 -20.260 1.00 91.69 99 GLN A N 1
ATOM 704 C CA . GLN A 1 99 ? 3.531 -7.395 -19.548 1.00 91.69 99 GLN A CA 1
ATOM 705 C C . GLN A 1 99 ? 3.246 -7.217 -18.051 1.00 91.69 99 GLN A C 1
ATOM 707 O O . GLN A 1 99 ? 3.762 -6.298 -17.416 1.00 91.69 99 GLN A O 1
ATOM 712 N N . GLY A 1 100 ? 2.450 -8.132 -17.489 1.00 92.19 100 GLY A N 1
ATOM 713 C CA . GLY A 1 100 ? 2.096 -8.139 -16.068 1.00 92.19 100 GLY A CA 1
ATOM 714 C C . GLY A 1 100 ? 1.039 -7.092 -15.700 1.00 92.19 100 GLY A C 1
ATOM 715 O O . GLY A 1 100 ? 0.138 -6.811 -16.488 1.00 92.19 100 GLY A O 1
ATOM 716 N N . GLU A 1 101 ? 1.149 -6.518 -14.502 1.00 89.75 101 GLU A N 1
ATOM 717 C CA . GLU A 1 101 ? 0.230 -5.495 -13.971 1.00 89.75 101 GLU A CA 1
ATOM 718 C C . GLU A 1 101 ? 0.444 -4.099 -14.588 1.00 89.75 101 GLU A C 1
ATOM 720 O O . GLU A 1 101 ? -0.345 -3.181 -14.356 1.00 89.75 101 GLU A O 1
ATOM 725 N N . GLY A 1 102 ? 1.500 -3.917 -15.385 1.00 91.56 102 GLY A N 1
ATOM 726 C CA . GLY A 1 102 ? 1.775 -2.684 -16.116 1.00 91.56 102 GLY A CA 1
ATOM 727 C C . GLY A 1 102 ? 3.262 -2.469 -16.378 1.00 91.56 102 GLY A C 1
ATOM 728 O O . GLY A 1 102 ? 4.108 -3.264 -15.964 1.00 91.56 102 GLY A O 1
ATOM 729 N N . THR A 1 103 ? 3.590 -1.364 -17.053 1.00 94.38 103 THR A N 1
ATOM 730 C CA . THR A 1 103 ? 4.983 -0.925 -17.190 1.00 94.38 103 THR A CA 1
ATOM 731 C C . THR A 1 103 ? 5.349 -0.002 -16.040 1.00 94.38 103 THR A C 1
ATOM 733 O O . THR A 1 103 ? 4.804 1.095 -15.930 1.00 94.38 103 THR A O 1
ATOM 736 N N . LEU A 1 104 ? 6.306 -0.419 -15.223 1.00 93.50 104 LEU A N 1
ATOM 737 C CA . LEU A 1 104 ? 6.946 0.417 -14.225 1.00 93.50 104 LEU A CA 1
ATOM 738 C C . LEU A 1 104 ? 8.044 1.246 -14.892 1.00 93.50 104 LEU A C 1
ATOM 740 O O . LEU A 1 104 ? 9.025 0.693 -15.385 1.00 93.50 104 LEU A O 1
ATOM 744 N N . VAL A 1 105 ? 7.874 2.566 -14.917 1.00 93.62 105 VAL A N 1
ATOM 745 C CA . VAL A 1 105 ? 8.888 3.529 -15.359 1.00 93.62 105 VAL A CA 1
ATOM 746 C C . VAL A 1 105 ? 9.735 3.896 -14.144 1.00 93.62 105 VAL A C 1
ATOM 748 O O . VAL A 1 105 ? 9.237 4.596 -13.257 1.00 93.62 105 VAL A O 1
ATOM 751 N N . PRO A 1 106 ? 10.988 3.417 -14.057 1.00 93.31 106 PRO A N 1
ATOM 752 C CA . PRO A 1 106 ? 11.791 3.616 -12.861 1.00 93.31 106 PRO A CA 1
ATOM 753 C C . PRO A 1 106 ? 12.190 5.084 -12.687 1.00 93.31 106 PRO A C 1
ATOM 755 O O . PRO A 1 106 ? 12.723 5.704 -13.608 1.00 93.31 106 PRO A O 1
ATOM 758 N N . LEU A 1 107 ? 11.981 5.619 -11.488 1.00 90.94 107 LEU A N 1
ATOM 759 C CA . LEU A 1 107 ? 12.555 6.883 -11.020 1.00 90.94 107 LEU A CA 1
ATOM 760 C C . LEU A 1 107 ? 13.834 6.645 -10.211 1.00 90.94 107 LEU A C 1
ATOM 762 O O . LEU A 1 107 ? 14.783 7.420 -10.313 1.00 90.94 107 LEU A O 1
ATOM 766 N N . SER A 1 108 ? 13.867 5.562 -9.434 1.00 89.56 108 SER A N 1
ATOM 767 C CA . SER A 1 108 ? 15.034 5.101 -8.686 1.00 89.56 108 SER A CA 1
ATOM 768 C C . SER A 1 108 ? 15.172 3.591 -8.826 1.00 89.56 108 SER A C 1
ATOM 770 O O . SER A 1 108 ? 14.178 2.864 -8.834 1.00 89.56 108 SER A O 1
ATOM 772 N N . ILE A 1 109 ? 16.411 3.124 -8.964 1.00 92.50 109 ILE A N 1
ATOM 773 C CA . ILE A 1 109 ? 16.749 1.702 -9.031 1.00 92.50 109 ILE A CA 1
ATOM 774 C C . ILE A 1 109 ? 17.956 1.484 -8.138 1.00 92.50 109 ILE A C 1
ATOM 776 O O . ILE A 1 109 ? 19.018 2.066 -8.374 1.00 92.50 109 ILE A O 1
ATOM 780 N N . GLU A 1 110 ? 17.793 0.602 -7.171 1.00 91.44 110 GLU A N 1
ATOM 781 C CA . GLU A 1 110 ? 18.858 0.096 -6.329 1.00 91.44 110 GLU A CA 1
ATOM 782 C C . GLU A 1 110 ? 19.022 -1.397 -6.610 1.00 91.44 110 GLU A C 1
ATOM 784 O O . GLU A 1 110 ? 18.067 -2.171 -6.528 1.00 91.44 110 GLU A O 1
ATOM 789 N N . GLU A 1 111 ? 20.233 -1.796 -6.992 1.00 90.19 111 GLU A N 1
ATOM 790 C CA . GLU A 1 111 ? 20.568 -3.209 -7.111 1.00 90.19 111 GLU A CA 1
ATOM 791 C C . GLU A 1 111 ? 20.932 -3.745 -5.734 1.00 90.19 111 GLU A C 1
ATOM 793 O O . GLU A 1 111 ? 21.849 -3.255 -5.074 1.00 90.19 111 GLU A O 1
ATOM 798 N N . LEU A 1 112 ? 20.189 -4.754 -5.300 1.00 85.56 112 LEU A N 1
ATOM 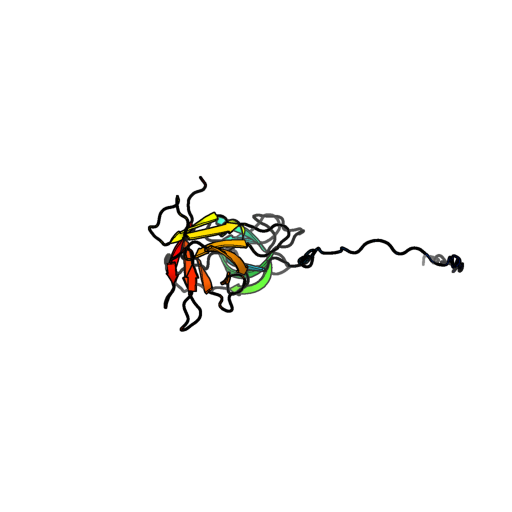799 C CA . LEU A 1 112 ? 20.401 -5.406 -4.024 1.00 85.56 112 LEU A CA 1
ATOM 800 C C . LEU A 1 112 ? 21.437 -6.513 -4.242 1.00 85.56 112 LEU A C 1
ATOM 802 O O . LEU A 1 112 ? 21.111 -7.611 -4.699 1.00 85.56 112 LEU A O 1
ATOM 806 N N . SER A 1 113 ? 22.701 -6.204 -3.951 1.00 74.88 113 SER A N 1
ATOM 807 C CA . SER A 1 113 ? 23.808 -7.162 -4.015 1.00 74.88 113 SER A CA 1
ATOM 808 C C . SER A 1 113 ? 23.564 -8.349 -3.081 1.00 74.88 113 SER A C 1
ATOM 810 O O . SER A 1 113 ? 23.218 -8.152 -1.920 1.00 74.88 113 SER A O 1
ATOM 812 N N . GLY A 1 114 ? 23.785 -9.573 -3.566 1.00 56.12 114 GLY A N 1
ATOM 813 C CA . GLY A 1 114 ? 23.616 -10.793 -2.778 1.00 56.12 114 GLY A CA 1
ATOM 814 C C . GLY A 1 114 ? 24.857 -11.683 -2.750 1.00 56.12 114 GLY A C 1
ATOM 815 O O . GLY A 1 114 ? 24.872 -12.692 -3.443 1.00 56.12 114 GLY A O 1
ATOM 816 N N . ASP A 1 115 ? 25.840 -11.340 -1.910 1.00 43.44 115 ASP A N 1
ATOM 817 C CA . ASP A 1 115 ? 26.497 -12.330 -1.028 1.00 43.44 115 ASP A CA 1
ATOM 818 C C . ASP A 1 115 ? 25.795 -12.384 0.348 1.00 43.44 115 ASP A C 1
ATOM 820 O O . ASP A 1 115 ? 26.194 -13.149 1.226 1.00 43.44 115 ASP A O 1
ATOM 824 N N . ASP A 1 116 ? 24.726 -11.602 0.552 1.00 50.44 116 ASP A N 1
ATOM 825 C CA . ASP A 1 116 ? 23.757 -11.854 1.615 1.00 50.44 116 ASP A CA 1
ATOM 826 C C . ASP A 1 116 ? 23.053 -13.180 1.301 1.00 50.44 116 ASP A C 1
ATOM 828 O O . ASP A 1 116 ? 22.002 -13.231 0.653 1.00 50.44 116 ASP A O 1
ATOM 832 N N . GLU A 1 117 ? 23.709 -14.271 1.707 1.00 45.03 117 GLU A N 1
ATOM 833 C CA . GLU A 1 117 ? 23.166 -15.617 1.782 1.00 45.03 117 GLU A CA 1
ATOM 834 C C . GLU A 1 117 ? 21.785 -15.544 2.425 1.00 45.03 117 GLU A C 1
ATOM 836 O O . GLU A 1 117 ? 21.633 -15.438 3.638 1.00 45.03 117 GLU A O 1
ATOM 841 N N . MET A 1 118 ? 20.772 -15.584 1.567 1.00 45.00 118 MET A N 1
ATOM 842 C CA . MET A 1 118 ? 19.574 -16.385 1.740 1.00 45.00 118 MET A CA 1
ATOM 843 C C . MET A 1 118 ? 19.104 -16.518 3.197 1.00 45.00 118 MET A C 1
ATOM 845 O O . MET A 1 118 ? 18.951 -17.621 3.711 1.00 45.00 118 MET A O 1
ATOM 849 N N . SER A 1 119 ? 18.768 -15.407 3.850 1.00 42.25 119 SER A N 1
ATOM 850 C CA . SER A 1 119 ? 17.631 -15.485 4.757 1.00 42.25 119 SER A CA 1
ATOM 851 C C . SER A 1 119 ? 16.396 -15.464 3.876 1.00 42.25 119 SER A C 1
ATOM 853 O O . SER A 1 119 ? 16.000 -14.417 3.372 1.00 42.25 119 SER A O 1
ATOM 855 N N . ALA A 1 120 ? 15.769 -16.630 3.717 1.00 49.84 120 ALA A N 1
ATOM 856 C CA . ALA A 1 120 ? 14.360 -16.713 3.331 1.00 49.84 120 ALA A CA 1
ATOM 857 C C . ALA A 1 120 ? 13.461 -15.851 4.253 1.00 49.84 120 ALA A C 1
ATOM 859 O O . ALA A 1 120 ? 12.325 -15.559 3.901 1.00 49.84 120 ALA A O 1
ATOM 860 N N . ASP A 1 121 ? 14.006 -15.423 5.399 1.00 43.22 121 ASP A N 1
ATOM 861 C CA . ASP A 1 121 ? 13.405 -14.558 6.409 1.00 43.22 121 ASP A CA 1
ATOM 862 C C . ASP A 1 121 ? 13.745 -13.059 6.286 1.00 43.22 121 ASP A C 1
ATOM 864 O O . ASP A 1 121 ? 13.242 -12.274 7.086 1.00 43.22 121 ASP A O 1
ATOM 868 N N . ALA A 1 122 ? 14.593 -12.614 5.345 1.00 44.59 122 ALA A N 1
ATOM 869 C CA . ALA A 1 122 ? 14.779 -11.174 5.134 1.00 44.59 122 ALA A CA 1
ATOM 870 C C . ALA A 1 122 ? 13.531 -10.640 4.410 1.00 44.59 122 ALA A C 1
ATOM 872 O O . ALA A 1 122 ? 13.320 -11.017 3.253 1.00 44.59 122 ALA A O 1
ATOM 873 N N . PRO A 1 123 ? 12.685 -9.805 5.048 1.00 46.53 123 PRO A N 1
ATOM 874 C CA . PRO A 1 123 ? 11.426 -9.396 4.448 1.00 46.53 123 PRO A CA 1
ATOM 875 C C . PRO A 1 123 ? 11.725 -8.508 3.239 1.00 46.53 123 PRO A C 1
ATOM 877 O O . PRO A 1 123 ? 12.065 -7.335 3.386 1.00 46.53 123 PRO A O 1
ATOM 880 N N . MET A 1 124 ? 11.612 -9.080 2.036 1.00 50.59 124 MET A N 1
ATOM 881 C CA . MET A 1 124 ? 11.481 -8.295 0.811 1.00 50.59 124 MET A CA 1
ATOM 882 C C . MET A 1 124 ? 10.296 -7.359 1.014 1.00 50.59 124 MET A C 1
ATOM 884 O O . MET A 1 124 ? 9.210 -7.814 1.394 1.00 50.59 124 MET A O 1
ATOM 888 N N . ARG A 1 125 ? 10.499 -6.054 0.816 1.00 58.31 125 ARG A N 1
ATOM 889 C CA . ARG A 1 125 ? 9.439 -5.069 1.046 1.00 58.31 125 ARG A CA 1
ATOM 890 C C . ARG A 1 125 ? 8.370 -5.266 -0.020 1.00 58.31 125 ARG A C 1
ATOM 892 O O . ARG A 1 125 ? 8.499 -4.809 -1.151 1.00 58.31 125 ARG A O 1
ATOM 899 N N . LEU A 1 126 ? 7.318 -6.000 0.339 1.00 64.75 126 LEU A N 1
ATOM 900 C CA . LEU A 1 126 ? 6.160 -6.221 -0.517 1.00 64.75 126 LEU A CA 1
ATOM 901 C C . LEU A 1 126 ? 5.618 -4.864 -0.982 1.00 64.75 126 LEU A C 1
ATOM 903 O O . LEU A 1 126 ? 5.285 -4.008 -0.165 1.00 64.75 126 LEU A O 1
ATOM 907 N N . ALA A 1 127 ? 5.485 -4.685 -2.294 1.00 69.94 127 ALA A N 1
ATOM 908 C CA . ALA A 1 127 ? 4.891 -3.479 -2.848 1.00 69.94 127 ALA A CA 1
ATOM 909 C C . ALA A 1 127 ? 3.465 -3.304 -2.309 1.00 69.94 127 ALA A C 1
ATOM 911 O O . ALA A 1 127 ? 2.597 -4.155 -2.539 1.00 69.94 127 ALA A O 1
ATOM 912 N N . LEU A 1 128 ? 3.211 -2.209 -1.590 1.00 82.50 128 LEU A N 1
ATOM 913 C CA . LEU A 1 128 ? 1.856 -1.839 -1.202 1.00 82.50 128 LEU A CA 1
ATOM 914 C C . LEU A 1 128 ? 1.200 -1.126 -2.380 1.00 82.50 128 LEU A C 1
ATOM 916 O O . LEU A 1 128 ? 1.585 -0.028 -2.769 1.00 82.50 128 LEU A O 1
ATOM 920 N N . THR A 1 129 ? 0.190 -1.766 -2.957 1.00 84.31 129 THR A N 1
ATOM 921 C CA . THR A 1 129 ? -0.665 -1.163 -3.981 1.00 84.31 129 THR A CA 1
ATOM 922 C C . THR A 1 129 ? -2.059 -0.934 -3.415 1.00 84.31 129 THR A C 1
ATOM 924 O O . THR A 1 129 ? -2.461 -1.579 -2.445 1.00 84.31 129 THR A O 1
ATOM 927 N N . GLY A 1 130 ? -2.828 -0.039 -4.043 1.00 85.75 130 GLY A N 1
ATOM 928 C CA . GLY A 1 130 ? -4.226 0.196 -3.667 1.00 85.75 130 GLY A CA 1
ATOM 929 C C . GLY A 1 130 ? -5.024 -1.106 -3.648 1.00 85.75 130 GLY A C 1
ATOM 930 O O . GLY A 1 130 ? -5.658 -1.414 -2.646 1.00 85.75 130 GLY A O 1
ATOM 931 N N . ARG A 1 131 ? -4.886 -1.923 -4.697 1.00 86.06 131 ARG A N 1
ATOM 932 C CA . ARG A 1 131 ? -5.563 -3.218 -4.839 1.00 86.06 131 ARG A CA 1
ATOM 933 C C . ARG A 1 131 ? -5.195 -4.183 -3.723 1.00 86.06 131 ARG A C 1
ATOM 935 O O . ARG A 1 131 ? -6.058 -4.871 -3.183 1.00 86.06 131 ARG A O 1
ATOM 942 N N . LYS A 1 132 ? -3.915 -4.219 -3.355 1.00 86.38 132 LYS A N 1
ATOM 943 C CA . LYS A 1 132 ? -3.433 -5.079 -2.277 1.00 86.38 132 LYS A CA 1
ATOM 944 C C . LYS A 1 132 ? -3.948 -4.632 -0.917 1.00 86.38 132 LYS A C 1
ATOM 946 O O . LYS A 1 132 ? -4.360 -5.474 -0.124 1.00 86.38 132 LYS A O 1
ATOM 951 N N . LEU A 1 133 ? -3.998 -3.327 -0.669 1.00 93.06 133 LEU A N 1
ATOM 952 C CA . LEU A 1 133 ? -4.544 -2.790 0.573 1.00 93.06 133 LEU A CA 1
ATOM 953 C C . LEU A 1 133 ? -6.073 -2.828 0.628 1.00 93.06 133 LEU A C 1
ATOM 955 O O . LEU A 1 133 ? -6.637 -2.879 1.716 1.00 93.06 133 LEU A O 1
ATOM 959 N N . ALA A 1 134 ? -6.761 -2.827 -0.511 1.00 94.94 134 ALA A N 1
ATOM 960 C CA . ALA A 1 134 ? -8.214 -2.789 -0.545 1.00 94.94 134 ALA A CA 1
ATOM 961 C C . ALA A 1 134 ? -8.829 -4.054 0.054 1.00 94.94 134 ALA A C 1
ATOM 963 O O . ALA A 1 134 ? -8.516 -5.173 -0.353 1.00 94.94 134 ALA A O 1
ATOM 964 N N . GLY A 1 135 ? -9.715 -3.872 1.024 1.00 96.50 135 GLY A N 1
ATOM 965 C CA . GLY A 1 135 ? -10.325 -4.947 1.789 1.00 96.50 135 GLY A CA 1
ATOM 966 C C . GLY A 1 135 ? -10.676 -4.517 3.207 1.00 96.50 135 GLY A C 1
ATOM 967 O O . GLY A 1 135 ? -10.512 -3.361 3.599 1.00 96.50 135 GLY A O 1
ATOM 968 N N . ARG A 1 136 ? -11.181 -5.481 3.969 1.00 97.69 136 ARG A N 1
ATOM 969 C CA . ARG A 1 136 ? -11.475 -5.344 5.396 1.00 97.69 136 ARG A CA 1
ATOM 970 C C . ARG A 1 136 ? -10.270 -5.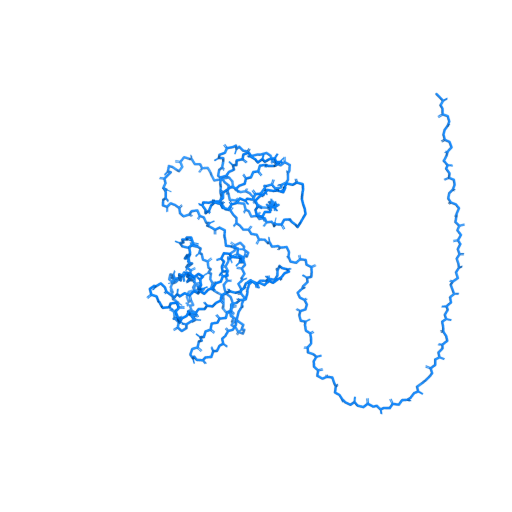830 6.190 1.00 97.69 136 ARG A C 1
ATOM 972 O O . ARG A 1 136 ? -9.688 -6.846 5.821 1.00 97.69 136 ARG A O 1
ATOM 979 N N . TRP A 1 137 ? -9.935 -5.132 7.262 1.00 97.81 137 TRP A N 1
ATOM 980 C CA . TRP A 1 137 ? -8.763 -5.401 8.084 1.00 97.81 137 TRP A CA 1
ATOM 981 C C . TRP A 1 137 ? -9.170 -5.522 9.543 1.00 97.81 137 TRP A C 1
ATOM 983 O O . TRP A 1 137 ? -9.959 -4.718 10.042 1.00 97.81 137 TRP A O 1
ATOM 993 N N . ILE A 1 138 ? -8.621 -6.516 10.223 1.00 97.88 138 ILE A N 1
ATOM 994 C CA . ILE A 1 138 ? -8.804 -6.757 11.656 1.00 97.88 138 ILE A CA 1
ATOM 995 C C . ILE A 1 138 ? -7.463 -6.606 12.355 1.00 97.88 138 ILE A C 1
ATOM 997 O O . ILE A 1 138 ? -6.423 -6.849 11.751 1.00 97.88 138 ILE A O 1
ATOM 1001 N N . ALA A 1 139 ? -7.453 -6.205 13.625 1.00 96.94 139 ALA A N 1
ATOM 1002 C CA . ALA A 1 139 ? -6.246 -6.398 14.424 1.00 96.94 139 ALA A CA 1
ATOM 1003 C C . ALA A 1 139 ? -5.943 -7.901 14.487 1.00 96.94 139 ALA A C 1
ATOM 1005 O O . ALA A 1 139 ? -6.882 -8.697 14.516 1.00 96.94 139 ALA A O 1
ATOM 1006 N N . SER A 1 140 ? -4.664 -8.284 14.491 1.00 95.12 140 SER A N 1
ATOM 1007 C CA . SER A 1 140 ? -4.281 -9.703 14.479 1.00 95.12 140 SER A CA 1
ATOM 1008 C C . SER A 1 140 ? -5.032 -10.509 15.552 1.00 95.12 140 SER A C 1
ATOM 1010 O O . SER A 1 140 ? -5.040 -10.131 16.730 1.00 95.12 140 SER A O 1
ATOM 1012 N N . GLY A 1 141 ? -5.715 -11.579 15.123 1.00 94.62 141 GLY A N 1
ATOM 1013 C CA . GLY A 1 141 ? -6.596 -12.404 15.964 1.00 94.62 141 GLY A CA 1
ATOM 1014 C C . GLY A 1 141 ? -8.015 -11.862 16.219 1.00 94.62 141 GLY A C 1
ATOM 1015 O O . GLY A 1 141 ? -8.716 -12.404 17.075 1.00 94.62 141 GLY A O 1
ATOM 1016 N N . GLY A 1 142 ? -8.436 -10.801 15.526 1.00 95.94 142 GLY A N 1
ATOM 1017 C CA . GLY A 1 142 ? -9.780 -10.211 15.603 1.00 95.94 142 GLY A CA 1
ATOM 1018 C C . GLY A 1 142 ? -10.867 -10.971 14.824 1.00 95.94 142 GLY A C 1
ATOM 1019 O O . GLY A 1 142 ? -10.636 -12.058 14.296 1.00 95.94 142 GLY A O 1
ATOM 1020 N N . ASP A 1 143 ? -12.072 -10.391 14.745 1.00 96.38 143 ASP A N 1
ATOM 1021 C CA . ASP A 1 143 ? -13.227 -10.973 14.042 1.00 96.38 143 ASP A CA 1
ATOM 1022 C C . ASP A 1 143 ? -13.509 -10.243 12.720 1.00 96.38 143 ASP A C 1
ATOM 1024 O O . ASP A 1 143 ? -13.779 -9.046 12.693 1.00 96.38 143 ASP A O 1
ATOM 1028 N N . CYS A 1 144 ? -13.507 -10.969 11.602 1.00 96.81 144 CYS A N 1
ATOM 1029 C CA . CYS A 1 144 ? -13.819 -10.412 10.284 1.00 96.81 144 CYS A CA 1
ATOM 1030 C C . CYS A 1 144 ? -15.284 -9.992 10.087 1.00 96.81 144 CYS A C 1
ATOM 1032 O O . CYS A 1 144 ? -15.596 -9.324 9.092 1.00 96.81 144 CYS A O 1
ATOM 1034 N N . ALA A 1 145 ? -16.186 -10.369 10.994 1.00 95.75 145 ALA A N 1
ATOM 1035 C CA . ALA A 1 145 ? -17.522 -9.787 11.076 1.00 95.75 145 ALA A CA 1
ATOM 1036 C C . ALA A 1 145 ? -17.495 -8.344 11.617 1.00 95.75 145 ALA A C 1
ATOM 1038 O O . ALA A 1 145 ? -18.388 -7.563 11.290 1.00 95.75 145 ALA A O 1
ATOM 1039 N N . GLU A 1 146 ? -16.453 -7.980 12.370 1.00 94.81 146 GLU A N 1
ATOM 1040 C CA . GLU A 1 146 ? -16.255 -6.676 13.009 1.00 94.81 146 GLU A CA 1
ATOM 1041 C C . GLU A 1 146 ? -14.874 -6.099 12.632 1.00 94.81 146 GLU A C 1
ATOM 1043 O O . GLU A 1 146 ? -13.960 -6.040 13.458 1.00 94.81 146 GLU A O 1
ATOM 1048 N N . PRO A 1 147 ? -14.674 -5.696 11.362 1.00 96.88 147 PRO A N 1
ATOM 1049 C CA . PRO A 1 147 ? -13.380 -5.201 10.915 1.00 96.88 147 PRO A CA 1
ATOM 1050 C C . PRO A 1 147 ? -12.996 -3.907 11.636 1.00 96.88 147 PRO A C 1
ATOM 1052 O O . PRO A 1 147 ? -13.797 -2.982 11.750 1.00 96.88 147 PRO A O 1
ATOM 1055 N N . ALA A 1 148 ? -11.728 -3.807 12.036 1.00 96.94 148 ALA A N 1
ATOM 1056 C CA . ALA A 1 148 ? -11.156 -2.593 12.610 1.00 96.94 148 ALA A CA 1
ATOM 1057 C C . ALA A 1 148 ? -11.246 -1.425 11.610 1.00 96.94 148 ALA A C 1
ATOM 1059 O O . ALA A 1 148 ? -11.583 -0.288 11.951 1.00 96.94 148 ALA A O 1
ATOM 1060 N N . PHE A 1 149 ? -10.961 -1.693 10.339 1.00 97.81 149 PHE A N 1
ATOM 1061 C CA . PHE A 1 149 ? -11.143 -0.715 9.276 1.00 97.81 149 PHE A CA 1
ATOM 1062 C C . PHE A 1 149 ? -11.323 -1.389 7.921 1.00 97.81 149 PHE A C 1
ATOM 1064 O O . PHE A 1 149 ? -11.051 -2.572 7.726 1.00 97.81 149 PHE A O 1
ATOM 1071 N N . THR A 1 150 ? -11.788 -0.605 6.959 1.00 97.69 150 THR A N 1
ATOM 1072 C CA . THR A 1 150 ? -11.896 -0.992 5.557 1.00 97.69 150 THR A CA 1
ATOM 1073 C C . THR A 1 150 ? -11.112 -0.001 4.714 1.00 97.69 150 THR A C 1
ATOM 1075 O O . THR A 1 150 ? -11.228 1.210 4.904 1.00 97.69 150 THR A O 1
ATOM 1078 N N . ILE A 1 151 ? -10.321 -0.512 3.776 1.00 97.25 151 ILE A N 1
ATOM 1079 C CA . ILE A 1 151 ? -9.670 0.282 2.736 1.00 97.25 151 ILE A CA 1
ATOM 1080 C C . ILE A 1 151 ? -10.384 -0.010 1.421 1.00 97.25 151 ILE A C 1
ATOM 1082 O O . ILE A 1 151 ? -10.603 -1.164 1.057 1.00 97.25 151 ILE A O 1
ATOM 1086 N N . THR A 1 152 ? -10.734 1.043 0.699 1.00 96.31 152 THR A N 1
ATOM 1087 C CA . THR A 1 152 ? -11.347 0.973 -0.628 1.00 96.31 152 THR A CA 1
ATOM 1088 C C . THR A 1 152 ? -10.401 1.592 -1.648 1.00 96.31 152 THR A C 1
ATOM 1090 O O . THR A 1 152 ? -9.783 2.627 -1.381 1.00 96.31 152 THR A O 1
ATOM 1093 N N . GLU A 1 153 ? -10.244 0.940 -2.804 1.00 92.69 153 GLU A N 1
ATOM 1094 C CA . GLU A 1 153 ? -9.543 1.570 -3.924 1.00 92.69 153 GLU A CA 1
ATOM 1095 C C . GLU A 1 153 ? -10.320 2.804 -4.375 1.00 92.69 153 GLU A C 1
ATOM 1097 O O . GLU A 1 153 ? -11.551 2.806 -4.395 1.00 92.69 153 GLU A O 1
ATOM 1102 N N . SER A 1 154 ? -9.584 3.839 -4.762 1.00 87.06 154 SER A N 1
ATOM 1103 C CA . SER A 1 154 ? -10.163 5.009 -5.406 1.00 87.06 154 SER A CA 1
ATOM 1104 C C . SER A 1 154 ? -9.863 4.960 -6.899 1.00 87.06 154 SER A C 1
ATOM 1106 O O . SER A 1 154 ? -8.747 4.631 -7.317 1.00 87.06 154 SER A O 1
ATOM 1108 N N . ASP A 1 155 ? -10.850 5.324 -7.709 1.00 80.94 155 ASP A N 1
ATOM 1109 C CA . ASP A 1 155 ? -10.697 5.389 -9.157 1.00 80.94 155 ASP A CA 1
ATOM 1110 C C . ASP A 1 155 ? -9.732 6.506 -9.592 1.00 80.94 155 ASP A C 1
ATOM 1112 O O . ASP A 1 155 ? -9.425 7.448 -8.856 1.00 80.94 155 ASP A O 1
ATOM 1116 N N . GLY A 1 156 ? -9.233 6.408 -10.827 1.00 73.94 156 GLY A N 1
ATOM 1117 C CA . GLY A 1 156 ? -8.531 7.515 -11.489 1.00 73.94 156 GLY A CA 1
ATOM 1118 C C . GLY A 1 156 ? -7.157 7.883 -10.915 1.00 73.94 156 GLY A C 1
ATOM 1119 O O . GLY A 1 156 ? -6.603 8.909 -11.306 1.00 73.94 156 GLY A O 1
ATOM 1120 N N . GLY A 1 157 ? -6.585 7.057 -10.033 1.00 69.31 157 GLY A N 1
ATOM 1121 C CA . GLY A 1 157 ? -5.283 7.314 -9.404 1.00 69.31 157 GLY A CA 1
ATOM 1122 C C . GLY A 1 157 ? -5.361 8.105 -8.098 1.00 69.31 157 GLY A C 1
ATOM 1123 O O . GLY A 1 157 ? -4.323 8.473 -7.556 1.00 69.31 157 GLY A O 1
ATOM 1124 N N . ALA A 1 158 ? -6.563 8.351 -7.572 1.00 82.12 158 ALA A N 1
ATOM 1125 C CA . ALA A 1 158 ? -6.714 8.916 -6.239 1.00 82.12 158 ALA A CA 1
ATOM 1126 C C . ALA A 1 158 ? -6.189 7.950 -5.156 1.00 82.12 158 ALA A C 1
ATOM 1128 O O . ALA A 1 158 ? -6.168 6.729 -5.330 1.00 82.12 158 ALA A O 1
ATOM 1129 N N . ALA A 1 159 ? -5.765 8.514 -4.023 1.00 87.12 159 ALA A N 1
ATOM 1130 C CA . ALA A 1 159 ? -5.326 7.748 -2.859 1.00 87.12 159 ALA A CA 1
ATOM 1131 C C . ALA A 1 159 ? -6.460 6.835 -2.346 1.00 87.12 159 ALA A C 1
ATOM 1133 O O . ALA A 1 159 ? -7.607 7.301 -2.288 1.00 87.12 159 ALA A O 1
ATOM 1134 N N . PRO A 1 160 ? -6.186 5.573 -1.954 1.00 93.69 160 PRO A N 1
ATOM 1135 C CA . PRO A 1 160 ? -7.192 4.704 -1.349 1.00 93.69 160 PRO A CA 1
ATOM 1136 C C . PRO A 1 160 ? -7.853 5.359 -0.134 1.00 93.69 160 PRO A C 1
ATOM 1138 O O . PRO A 1 160 ? -7.200 6.060 0.649 1.00 93.69 160 PRO A O 1
ATOM 1141 N N . ARG A 1 161 ? -9.156 5.128 0.029 1.00 96.69 161 ARG A N 1
ATOM 1142 C CA . ARG A 1 161 ? -9.940 5.667 1.145 1.00 96.69 161 ARG A CA 1
ATOM 1143 C C . ARG A 1 161 ? -10.010 4.650 2.266 1.00 96.69 161 ARG A C 1
ATOM 1145 O O . ARG A 1 161 ? -10.346 3.492 2.038 1.00 96.69 161 ARG A O 1
ATOM 1152 N N . LEU A 1 162 ? -9.735 5.111 3.478 1.00 96.88 162 LEU A N 1
ATOM 1153 C CA . LEU A 1 162 ? -9.904 4.338 4.698 1.00 96.88 162 LEU A CA 1
ATOM 1154 C C . LEU A 1 162 ? -11.198 4.759 5.399 1.00 96.88 162 LEU A C 1
ATOM 1156 O O . LEU A 1 162 ? -11.506 5.950 5.483 1.00 96.88 162 LEU A O 1
ATOM 1160 N N . THR A 1 163 ? -11.929 3.786 5.931 1.00 97.12 163 THR A N 1
ATOM 1161 C CA . THR A 1 163 ? -13.078 3.983 6.822 1.00 97.12 163 THR A CA 1
ATOM 1162 C C . THR A 1 163 ? -12.905 3.101 8.049 1.00 97.12 163 THR A C 1
ATOM 1164 O O . THR A 1 163 ? -12.531 1.937 7.930 1.00 97.12 163 THR A O 1
ATOM 1167 N N . THR A 1 164 ? -13.145 3.651 9.232 1.00 96.62 164 THR A N 1
ATOM 1168 C CA . THR A 1 164 ? -12.935 2.973 10.514 1.00 96.62 164 THR A CA 1
ATOM 1169 C C . THR A 1 164 ? -13.906 3.514 11.554 1.00 96.62 164 THR A C 1
ATOM 1171 O O . THR A 1 164 ? -14.301 4.674 11.465 1.00 96.62 164 THR A O 1
ATOM 1174 N N . ASP A 1 165 ? -14.266 2.715 12.551 1.00 94.25 165 ASP A N 1
ATOM 1175 C CA . ASP A 1 165 ? -15.066 3.181 13.680 1.00 94.25 165 ASP A CA 1
ATOM 1176 C C . ASP A 1 165 ? -14.175 3.427 14.900 1.00 94.25 165 ASP A C 1
ATOM 1178 O O . ASP A 1 165 ? -13.385 2.579 15.317 1.00 94.25 165 ASP A O 1
ATOM 1182 N N . ILE A 1 166 ? -14.294 4.619 15.483 1.00 92.69 166 ILE A N 1
ATOM 1183 C CA . ILE A 1 166 ? -13.535 5.043 16.660 1.00 92.69 166 ILE A CA 1
ATOM 1184 C C . ILE A 1 166 ? -14.541 5.519 17.700 1.00 92.69 166 ILE A C 1
ATOM 1186 O O . ILE A 1 166 ? -15.185 6.553 17.534 1.00 92.69 166 ILE A O 1
ATOM 1190 N N . ARG A 1 167 ? -14.696 4.747 18.783 1.00 90.81 167 ARG A N 1
ATOM 1191 C CA . ARG A 1 167 ? -15.626 5.040 19.896 1.00 90.81 167 ARG A CA 1
ATOM 1192 C C . ARG A 1 167 ? -17.076 5.256 19.444 1.00 90.81 167 ARG A C 1
ATOM 1194 O O . ARG A 1 167 ? -17.778 6.113 19.974 1.00 90.81 167 ARG A O 1
ATOM 1201 N N . GLY A 1 168 ? -17.515 4.463 18.467 1.00 92.25 168 GLY A N 1
ATOM 1202 C CA . GLY A 1 168 ? -18.863 4.537 17.897 1.00 92.25 168 GLY A CA 1
ATOM 1203 C C . GLY A 1 168 ? -19.068 5.681 16.901 1.00 92.25 168 GLY A C 1
ATOM 1204 O O . GLY A 1 168 ? -20.196 5.905 16.473 1.00 92.25 168 GLY A O 1
ATOM 1205 N N . GLU A 1 169 ? -18.008 6.403 16.534 1.00 94.00 169 GLU A N 1
ATOM 1206 C CA . GLU A 1 169 ? -18.040 7.409 15.480 1.00 94.00 169 GLU A CA 1
ATOM 1207 C C . GLU A 1 169 ? -17.252 6.918 14.262 1.00 94.00 169 GLU A C 1
ATOM 1209 O O . GLU A 1 169 ? -16.057 6.623 14.361 1.00 94.00 169 GLU A O 1
ATOM 1214 N N . THR A 1 170 ? -17.908 6.871 13.104 1.00 96.06 170 THR A N 1
ATOM 1215 C CA . THR A 1 170 ? -17.245 6.538 11.844 1.00 96.06 170 THR A CA 1
ATOM 1216 C C . THR A 1 170 ? -16.302 7.666 11.439 1.00 96.06 170 THR A C 1
ATOM 1218 O O . THR A 1 170 ? -16.702 8.820 11.274 1.00 96.06 170 THR A O 1
ATOM 1221 N N . LYS A 1 171 ? -15.032 7.323 11.256 1.00 96.31 171 LYS A N 1
ATOM 1222 C CA . LYS A 1 171 ? -13.975 8.196 10.756 1.00 96.31 171 LYS A CA 1
ATOM 1223 C C . LYS A 1 171 ? -13.537 7.741 9.374 1.00 96.31 171 LYS A C 1
ATOM 1225 O O . LYS A 1 171 ? -13.536 6.553 9.047 1.00 96.31 171 LYS A O 1
ATOM 1230 N N . THR A 1 172 ? -13.127 8.706 8.567 1.00 97.31 172 THR A N 1
ATOM 1231 C CA . THR A 1 172 ? -12.552 8.471 7.246 1.00 97.31 172 THR A CA 1
ATOM 1232 C C . THR A 1 172 ? -11.097 8.906 7.212 1.00 97.31 172 THR A C 1
ATOM 1234 O O . THR A 1 172 ? -10.627 9.616 8.099 1.00 97.31 172 THR A O 1
ATOM 1237 N N . GLY A 1 173 ? -10.366 8.458 6.200 1.00 96.31 173 GLY A N 1
ATOM 1238 C CA . GLY A 1 173 ? -8.993 8.864 5.957 1.00 96.31 173 GLY A CA 1
ATOM 1239 C C . GLY A 1 173 ? -8.516 8.497 4.561 1.00 96.31 173 GLY A C 1
ATOM 1240 O O . GLY A 1 173 ? -9.266 7.976 3.728 1.00 96.31 173 GLY A O 1
ATOM 1241 N N . THR A 1 174 ? -7.236 8.746 4.325 1.00 96.00 174 THR A N 1
ATOM 1242 C CA . THR A 1 174 ? -6.529 8.419 3.087 1.00 96.00 174 THR A CA 1
ATOM 1243 C C . THR A 1 174 ? -5.308 7.568 3.381 1.00 96.00 174 THR A C 1
ATOM 1245 O O . THR A 1 174 ? -4.643 7.771 4.401 1.00 96.00 174 THR A O 1
ATOM 1248 N N . VAL A 1 175 ? -4.982 6.677 2.452 1.00 95.56 175 VAL A N 1
ATOM 1249 C CA . VAL A 1 175 ? -3.730 5.922 2.455 1.00 95.56 175 VAL A CA 1
ATOM 1250 C C . VAL A 1 175 ? -2.775 6.532 1.434 1.00 95.56 175 VAL A C 1
ATOM 1252 O O . VAL A 1 175 ? -3.091 6.588 0.248 1.00 95.56 175 VAL A O 1
ATOM 1255 N N . ASP A 1 176 ? -1.617 6.993 1.887 1.00 92.25 176 ASP A N 1
ATOM 1256 C CA . ASP A 1 176 ? -0.511 7.377 1.017 1.00 92.25 176 ASP A CA 1
ATOM 1257 C C . ASP A 1 176 ? 0.295 6.121 0.659 1.00 92.25 176 ASP A C 1
ATOM 1259 O O . ASP A 1 176 ? 0.725 5.387 1.548 1.00 92.25 176 ASP A O 1
ATOM 1263 N N . LEU A 1 177 ? 0.454 5.863 -0.640 1.00 87.88 177 LEU A N 1
ATOM 1264 C CA . LEU A 1 177 ? 1.195 4.725 -1.200 1.00 87.88 177 LEU A CA 1
ATOM 1265 C C . LEU A 1 177 ? 2.582 5.127 -1.723 1.00 87.88 177 LEU A C 1
ATOM 1267 O O . LEU A 1 177 ? 3.200 4.366 -2.465 1.00 87.88 177 LEU A O 1
ATOM 1271 N N . GLY A 1 178 ? 3.050 6.332 -1.392 1.00 83.00 178 GLY A N 1
ATOM 1272 C CA . GLY A 1 178 ? 4.378 6.805 -1.754 1.00 83.00 178 GLY A CA 1
ATOM 1273 C C . GLY A 1 178 ? 5.517 5.984 -1.123 1.00 83.00 178 GLY A C 1
ATOM 1274 O O . GLY A 1 178 ? 5.297 4.919 -0.548 1.00 83.00 178 GLY A O 1
ATOM 1275 N N . PRO A 1 179 ? 6.762 6.491 -1.172 1.00 73.50 179 PRO A N 1
ATOM 1276 C CA . PRO A 1 179 ? 7.949 5.749 -0.726 1.00 73.50 179 PRO A CA 1
ATOM 1277 C C . PRO A 1 179 ? 7.949 5.405 0.773 1.00 73.50 179 PRO A C 1
ATOM 1279 O O . PRO A 1 179 ? 8.644 4.491 1.207 1.00 73.50 179 PRO A O 1
ATOM 1282 N N . ALA A 1 180 ? 7.164 6.137 1.567 1.00 84.88 180 ALA A N 1
ATOM 1283 C CA . ALA A 1 180 ? 6.907 5.862 2.975 1.00 84.88 180 ALA A CA 1
ATOM 1284 C C . ALA A 1 180 ? 5.388 5.732 3.187 1.00 84.88 180 ALA A C 1
ATOM 1286 O O . ALA A 1 180 ? 4.737 6.726 3.530 1.00 84.88 180 ALA A O 1
ATOM 1287 N N . PRO A 1 181 ? 4.807 4.542 2.938 1.00 91.69 181 PRO A N 1
ATOM 1288 C CA . PRO A 1 181 ? 3.367 4.355 2.994 1.00 91.69 181 PRO A CA 1
ATOM 1289 C C . PRO A 1 181 ? 2.802 4.727 4.363 1.00 91.69 181 PRO A C 1
ATOM 1291 O O . PRO A 1 181 ? 3.388 4.417 5.404 1.00 91.69 181 PRO A O 1
ATOM 1294 N N . SER A 1 182 ? 1.661 5.412 4.380 1.00 95.56 182 SER A N 1
ATOM 1295 C CA . SER A 1 182 ? 1.060 5.870 5.634 1.00 95.56 182 SER A CA 1
ATOM 1296 C C . SER A 1 182 ? -0.459 6.009 5.574 1.00 95.56 182 SER A C 1
ATOM 1298 O O . SER A 1 182 ? -1.044 6.260 4.524 1.00 95.56 182 SER A O 1
ATOM 1300 N N . ILE A 1 183 ? -1.117 5.858 6.722 1.00 96.12 183 ILE A N 1
ATOM 1301 C CA . ILE A 1 183 ? -2.528 6.198 6.932 1.00 96.12 183 ILE A CA 1
ATOM 1302 C C . ILE A 1 183 ? -2.609 7.582 7.556 1.00 96.12 183 ILE A C 1
ATOM 1304 O O . ILE A 1 183 ? -1.917 7.878 8.532 1.00 96.12 183 ILE A O 1
ATOM 1308 N N . ARG A 1 184 ? -3.535 8.400 7.060 1.00 95.75 184 ARG A N 1
ATOM 1309 C CA . ARG A 1 184 ? -3.926 9.664 7.684 1.00 95.75 184 ARG A CA 1
ATOM 1310 C C . ARG A 1 184 ? -5.442 9.733 7.804 1.00 95.75 184 ARG A C 1
ATOM 1312 O O . ARG A 1 184 ? -6.136 9.641 6.796 1.00 95.75 184 ARG A O 1
ATOM 1319 N N . LEU A 1 185 ? -5.943 9.913 9.024 1.00 95.69 185 LEU A N 1
ATOM 1320 C CA . LEU A 1 185 ? -7.367 10.140 9.280 1.00 95.69 185 LEU A CA 1
ATOM 1321 C C . LEU A 1 185 ? -7.746 11.592 8.968 1.00 95.69 185 LEU A C 1
ATOM 1323 O O . LEU A 1 185 ? -6.988 12.520 9.260 1.00 95.69 185 LEU A O 1
ATOM 1327 N N . ASP A 1 186 ? -8.933 11.790 8.407 1.00 94.50 186 ASP A N 1
ATOM 1328 C CA . ASP A 1 186 ? -9.480 13.102 8.084 1.00 94.50 186 ASP A CA 1
ATOM 1329 C C . ASP A 1 186 ? -9.673 13.916 9.376 1.00 94.50 186 ASP A C 1
ATOM 1331 O O . ASP A 1 186 ? -10.234 13.441 10.365 1.00 94.50 186 ASP A O 1
ATOM 1335 N N . GLY A 1 187 ? -9.153 15.147 9.392 1.00 88.38 187 GLY A N 1
ATOM 1336 C CA . GLY A 1 187 ? -9.140 16.009 10.583 1.00 88.38 187 GLY A CA 1
ATOM 1337 C C . GLY A 1 187 ? -8.063 15.663 11.625 1.00 88.38 187 GLY A C 1
ATOM 1338 O O . GLY A 1 187 ? -7.892 16.409 12.590 1.00 88.38 187 GLY A O 1
ATOM 1339 N N . GLY A 1 188 ? -7.305 14.578 11.435 1.00 83.44 188 GLY A N 1
ATOM 1340 C CA . GLY A 1 188 ? -6.151 14.228 12.259 1.00 83.44 188 GLY A CA 1
ATOM 1341 C C . GLY A 1 188 ? -4.866 14.910 11.780 1.00 83.44 188 GLY A C 1
ATOM 1342 O O . GLY A 1 188 ? -4.575 14.946 10.588 1.00 83.44 188 GLY A O 1
ATOM 1343 N N . MET A 1 189 ? -4.056 15.422 12.715 1.00 79.94 189 MET A N 1
ATOM 1344 C CA . MET A 1 189 ? -2.716 15.950 12.397 1.00 79.94 189 MET A CA 1
ATOM 1345 C C . MET A 1 189 ? -1.641 14.857 12.283 1.00 79.94 189 MET A C 1
ATOM 1347 O O . MET A 1 189 ? -0.538 15.134 11.825 1.00 79.94 189 MET A O 1
ATOM 1351 N N . MET A 1 190 ? -1.935 13.634 12.731 1.00 87.69 190 MET A N 1
ATOM 1352 C CA . MET A 1 190 ? -0.970 12.536 12.797 1.00 87.69 190 MET A CA 1
ATOM 1353 C C . MET A 1 190 ? -1.211 11.524 11.676 1.00 87.69 190 MET A C 1
ATOM 1355 O O . MET A 1 190 ? -2.355 11.169 11.389 1.00 87.69 190 MET A O 1
ATOM 1359 N N . SER A 1 191 ? -0.122 11.044 11.079 1.00 93.25 191 SER A N 1
ATOM 1360 C CA . SER A 1 191 ? -0.104 9.910 10.156 1.00 93.25 191 SER A CA 1
ATOM 1361 C C . SER A 1 191 ? 0.604 8.724 10.801 1.00 93.25 191 SER A C 1
ATOM 1363 O O . SER A 1 191 ? 1.591 8.910 11.513 1.00 93.25 191 SER A O 1
ATOM 1365 N N . ALA A 1 192 ? 0.122 7.515 10.538 1.00 95.81 192 ALA A N 1
ATOM 1366 C CA . ALA A 1 192 ? 0.761 6.276 10.965 1.00 95.81 192 ALA A CA 1
ATOM 1367 C C . ALA A 1 192 ? 1.434 5.608 9.767 1.00 95.81 192 ALA A C 1
ATOM 1369 O O . ALA A 1 192 ? 0.818 5.508 8.708 1.00 95.81 192 ALA A O 1
ATOM 1370 N N . ALA A 1 193 ? 2.682 5.173 9.919 1.00 96.06 193 ALA A N 1
ATOM 1371 C CA . ALA A 1 193 ? 3.383 4.424 8.882 1.00 96.06 193 ALA A CA 1
ATOM 1372 C C . ALA A 1 193 ? 2.733 3.048 8.697 1.00 96.06 193 ALA A C 1
ATOM 1374 O O . ALA A 1 193 ? 2.236 2.467 9.664 1.00 96.06 193 ALA A O 1
ATOM 1375 N N . ILE A 1 194 ? 2.745 2.541 7.468 1.00 95.00 194 ILE A N 1
ATOM 1376 C CA . ILE A 1 194 ? 2.299 1.190 7.138 1.00 95.00 194 ILE A CA 1
ATOM 1377 C C . ILE A 1 194 ? 3.464 0.447 6.511 1.00 95.00 194 ILE A C 1
ATOM 1379 O O . ILE A 1 194 ? 4.082 0.930 5.564 1.00 95.00 194 ILE A O 1
ATOM 1383 N N . GLU A 1 195 ? 3.704 -0.759 6.994 1.00 91.31 195 GLU A N 1
ATOM 1384 C CA . GLU A 1 195 ? 4.697 -1.660 6.432 1.00 91.31 195 GLU A CA 1
ATOM 1385 C C . GLU A 1 195 ? 4.045 -3.025 6.183 1.00 91.31 195 GLU A C 1
ATOM 1387 O O . GLU A 1 195 ? 3.263 -3.485 7.016 1.00 91.31 195 GLU A O 1
ATOM 1392 N N . PRO A 1 196 ? 4.326 -3.699 5.058 1.00 90.12 196 PRO A N 1
ATOM 1393 C CA . PRO A 1 196 ? 3.915 -5.085 4.886 1.00 90.12 196 PRO A CA 1
ATOM 1394 C C . PRO A 1 196 ? 4.599 -5.953 5.946 1.00 90.12 196 PRO A C 1
ATOM 1396 O O . PRO A 1 196 ? 5.815 -5.878 6.113 1.00 90.12 196 PRO A O 1
ATOM 1399 N N . SER A 1 197 ? 3.830 -6.799 6.626 1.00 86.56 197 SER A N 1
ATOM 1400 C CA . SER A 1 197 ? 4.357 -7.814 7.550 1.00 86.56 197 SER A CA 1
ATOM 1401 C C . SER A 1 197 ? 4.171 -9.244 7.022 1.00 86.56 197 SER A C 1
ATOM 1403 O O . SER A 1 197 ? 4.643 -10.190 7.648 1.00 86.56 197 SER A O 1
ATOM 1405 N N . GLY A 1 198 ? 3.499 -9.398 5.879 1.00 82.44 198 GLY A N 1
ATOM 1406 C CA . GLY A 1 198 ? 3.178 -10.661 5.221 1.00 82.44 198 GLY A CA 1
ATOM 1407 C C . GLY A 1 198 ? 2.427 -10.411 3.908 1.00 82.44 198 GLY A C 1
ATOM 1408 O O . GLY A 1 198 ? 2.319 -9.267 3.460 1.00 82.44 198 GLY A O 1
ATOM 1409 N N . THR A 1 199 ? 1.899 -11.466 3.280 1.00 82.00 199 THR A N 1
ATOM 1410 C CA . THR A 1 199 ? 1.092 -11.332 2.048 1.00 82.00 199 THR A CA 1
ATOM 1411 C C . THR A 1 199 ? -0.218 -10.590 2.304 1.00 82.00 199 THR A C 1
ATOM 1413 O O . THR A 1 199 ? -0.593 -9.725 1.511 1.00 82.00 199 THR A O 1
ATOM 1416 N N . ASP A 1 200 ? -0.856 -10.894 3.435 1.00 91.25 200 ASP A N 1
ATOM 1417 C CA . ASP A 1 200 ? -2.162 -10.371 3.842 1.00 91.25 200 ASP A CA 1
ATOM 1418 C C . ASP A 1 200 ? -2.097 -9.599 5.170 1.00 91.25 200 ASP A C 1
ATOM 1420 O O . ASP A 1 200 ? -3.128 -9.296 5.760 1.00 91.25 200 ASP A O 1
ATOM 1424 N N . ASP A 1 201 ? -0.892 -9.221 5.609 1.00 94.00 201 ASP A N 1
ATOM 1425 C CA . ASP A 1 201 ? -0.670 -8.561 6.896 1.00 94.00 201 ASP A CA 1
ATOM 1426 C C . ASP A 1 201 ? 0.058 -7.231 6.716 1.00 94.00 201 ASP A C 1
ATOM 1428 O O . ASP A 1 201 ? 1.037 -7.128 5.966 1.00 94.00 201 ASP A O 1
ATOM 1432 N N . ILE A 1 202 ? -0.368 -6.219 7.468 1.00 95.50 202 ILE A N 1
ATOM 1433 C CA . ILE A 1 202 ? 0.317 -4.928 7.560 1.00 95.50 202 ILE A CA 1
ATOM 1434 C C . ILE A 1 202 ? 0.597 -4.571 9.014 1.00 95.50 202 ILE A C 1
ATOM 1436 O O . ILE A 1 202 ? -0.255 -4.737 9.882 1.00 95.50 202 ILE A O 1
ATOM 1440 N N . ASN A 1 203 ? 1.781 -4.040 9.289 1.00 96.62 203 ASN A N 1
ATOM 1441 C CA . ASN A 1 203 ? 2.087 -3.390 10.552 1.0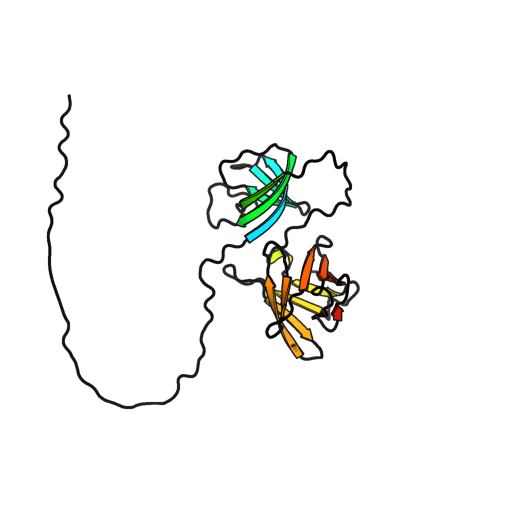0 96.62 203 ASN A CA 1
ATOM 1442 C C . ASN A 1 203 ? 1.802 -1.890 10.429 1.00 96.62 203 ASN A C 1
ATOM 1444 O O . ASN A 1 203 ? 2.279 -1.236 9.503 1.00 96.62 203 ASN A O 1
ATOM 1448 N N . VAL A 1 204 ? 1.027 -1.347 11.365 1.00 97.00 204 VAL A N 1
ATOM 1449 C CA . VAL A 1 204 ? 0.734 0.086 11.455 1.00 97.00 204 VAL A CA 1
ATOM 1450 C C . VAL A 1 204 ? 1.484 0.661 12.647 1.00 97.00 204 VAL A C 1
ATOM 1452 O O . VAL A 1 204 ? 1.239 0.263 13.784 1.00 97.00 204 VAL A O 1
ATOM 1455 N N . THR A 1 205 ? 2.364 1.627 12.402 1.00 97.25 205 THR A N 1
ATOM 1456 C CA . THR A 1 205 ? 3.240 2.221 13.422 1.00 97.25 205 THR A CA 1
ATOM 1457 C C . THR A 1 205 ? 2.893 3.696 13.620 1.00 97.25 205 THR A C 1
ATOM 1459 O O . THR A 1 205 ? 2.835 4.448 12.643 1.00 97.25 205 THR A O 1
ATOM 1462 N N . PRO A 1 206 ? 2.652 4.161 14.861 1.00 96.19 206 PRO A N 1
ATOM 1463 C CA . PRO A 1 206 ? 2.342 5.562 15.108 1.00 96.19 206 PRO A CA 1
ATOM 1464 C C . PRO A 1 206 ? 3.595 6.424 14.882 1.00 96.19 206 PRO A C 1
ATOM 1466 O O . PRO A 1 206 ? 4.717 5.909 14.877 1.00 96.19 206 PRO A O 1
ATOM 1469 N N . PRO A 1 207 ? 3.451 7.752 14.739 1.00 92.44 207 PRO A N 1
ATOM 1470 C CA . PRO A 1 207 ? 4.616 8.627 14.708 1.00 92.44 207 PRO A CA 1
ATOM 1471 C C . PRO A 1 207 ? 5.410 8.497 16.017 1.00 92.44 207 PRO A C 1
ATOM 1473 O O . PRO A 1 207 ? 4.846 8.178 17.066 1.00 92.44 207 PRO A O 1
ATOM 1476 N N . ALA A 1 208 ? 6.720 8.747 15.974 1.00 89.94 208 ALA A N 1
ATOM 1477 C CA . ALA A 1 208 ? 7.605 8.556 17.124 1.00 89.94 208 ALA A CA 1
ATOM 1478 C C . ALA A 1 208 ? 7.102 9.299 18.379 1.00 89.94 208 ALA A C 1
ATOM 1480 O O . ALA A 1 208 ? 6.888 10.511 18.357 1.00 89.94 208 ALA A O 1
ATOM 1481 N N . GLY A 1 209 ? 6.909 8.560 19.479 1.00 89.25 209 GLY A N 1
ATOM 1482 C CA . GLY A 1 209 ? 6.372 9.094 20.740 1.00 89.25 209 GLY A CA 1
ATOM 1483 C C . GLY A 1 209 ? 4.876 9.440 20.714 1.00 89.25 209 GLY A C 1
ATOM 1484 O O . GLY A 1 209 ? 4.352 9.940 21.707 1.00 89.25 209 GLY A O 1
ATOM 1485 N N . GLY A 1 210 ? 4.198 9.183 19.597 1.00 91.75 210 GLY A N 1
ATOM 1486 C CA . GLY A 1 210 ? 2.772 9.387 19.409 1.00 91.75 210 GLY A CA 1
ATOM 1487 C C . GLY A 1 210 ? 1.954 8.115 19.607 1.00 91.75 210 GLY A C 1
ATOM 1488 O O . GLY A 1 210 ? 2.464 7.025 19.872 1.00 91.75 210 GLY A O 1
ATOM 1489 N N . THR A 1 211 ? 0.645 8.287 19.469 1.00 94.06 211 THR A N 1
ATOM 1490 C CA . THR A 1 211 ? -0.359 7.230 19.581 1.00 94.06 211 THR A CA 1
ATOM 1491 C C . THR A 1 211 ? -1.421 7.477 18.521 1.00 94.06 211 THR A C 1
ATOM 1493 O O . THR A 1 211 ? -1.784 8.635 18.300 1.00 94.06 211 THR A O 1
ATOM 1496 N N . ILE A 1 212 ? -1.962 6.429 17.912 1.00 94.44 212 ILE A N 1
ATOM 1497 C CA . ILE A 1 212 ? -3.129 6.538 17.029 1.00 94.44 212 ILE A CA 1
ATOM 1498 C C . ILE A 1 212 ? -4.179 5.514 17.457 1.00 94.44 212 ILE A C 1
ATOM 1500 O O . ILE A 1 212 ? -3.830 4.434 17.924 1.00 94.44 212 ILE A O 1
ATOM 1504 N N . GLU A 1 213 ? -5.455 5.866 17.336 1.00 94.88 213 GLU A N 1
ATOM 1505 C CA . GLU A 1 213 ? -6.565 4.928 17.509 1.00 94.88 213 GLU A CA 1
ATOM 1506 C C . GLU A 1 213 ? -7.070 4.545 16.116 1.00 94.88 213 GLU A C 1
ATOM 1508 O O . GLU A 1 213 ? -7.309 5.427 15.287 1.00 94.88 213 GLU A O 1
ATOM 1513 N N . LEU A 1 214 ? -7.186 3.248 15.838 1.00 93.50 214 LEU A N 1
ATOM 1514 C CA . LEU A 1 214 ? -7.634 2.725 14.550 1.00 93.50 214 LEU A CA 1
ATOM 1515 C C . LEU A 1 214 ? -8.529 1.509 14.798 1.00 93.50 214 LEU A C 1
ATOM 1517 O O . LEU A 1 214 ? -8.082 0.526 15.377 1.00 93.50 214 LEU A O 1
ATOM 1521 N N . GLY A 1 215 ? -9.800 1.584 14.405 1.00 90.62 215 GLY A N 1
ATOM 1522 C CA . GLY A 1 215 ? -10.775 0.510 14.622 1.00 90.62 215 GLY A CA 1
ATOM 1523 C C . GLY A 1 215 ? -11.039 0.186 16.082 1.00 90.62 215 GLY A C 1
ATOM 1524 O O . GLY A 1 215 ? -11.116 -0.980 16.447 1.00 90.62 215 GLY A O 1
ATOM 1525 N N . GLY A 1 216 ? -11.072 1.215 16.931 1.00 90.50 216 GLY A N 1
ATOM 1526 C CA . GLY A 1 216 ? -11.158 1.067 18.386 1.00 90.50 216 GLY A CA 1
ATOM 1527 C C . GLY A 1 216 ? -9.875 0.561 19.056 1.00 90.50 216 GLY A C 1
ATOM 1528 O O . GLY A 1 216 ? -9.822 0.486 20.282 1.00 90.50 216 GLY A O 1
ATOM 1529 N N . GLU A 1 217 ? -8.826 0.259 18.289 1.00 93.38 217 GLU A N 1
ATOM 1530 C CA . GLU A 1 217 ? -7.559 -0.230 18.816 1.00 93.38 217 GLU A CA 1
ATOM 1531 C C . GLU A 1 217 ? -6.553 0.907 18.986 1.00 93.38 217 GLU A C 1
ATOM 1533 O O . GLU A 1 217 ? -6.234 1.640 18.049 1.00 93.38 217 GLU A O 1
ATOM 1538 N N . MET A 1 218 ? -6.000 1.027 20.193 1.00 95.06 218 MET A N 1
ATOM 1539 C CA . MET A 1 218 ? -4.883 1.931 20.456 1.00 95.06 218 MET A CA 1
ATOM 1540 C C . MET A 1 218 ? -3.584 1.319 19.930 1.00 95.06 218 MET A C 1
ATOM 1542 O O . MET A 1 218 ? -3.192 0.217 20.319 1.00 95.06 218 MET A O 1
ATOM 1546 N N . VAL A 1 219 ? -2.892 2.062 19.074 1.00 95.38 219 VAL A N 1
ATOM 1547 C CA . VAL A 1 219 ? -1.610 1.691 18.478 1.00 95.38 219 VAL A CA 1
ATOM 1548 C C . VAL A 1 219 ? -0.511 2.573 19.082 1.00 95.38 219 VAL A C 1
ATOM 1550 O O . VAL A 1 219 ? -0.597 3.805 19.066 1.00 95.38 219 VAL A O 1
ATOM 1553 N N . LEU A 1 220 ? 0.516 1.933 19.649 1.00 95.00 220 LEU A N 1
ATOM 1554 C CA . LEU A 1 220 ? 1.575 2.546 20.460 1.00 95.00 220 LEU A CA 1
ATOM 1555 C C . LEU A 1 220 ? 2.945 1.961 20.084 1.00 95.00 220 LEU A C 1
ATOM 1557 O O . LEU A 1 220 ? 3.033 0.812 19.658 1.00 95.00 220 LEU A O 1
ATOM 1561 N N . GLY A 1 221 ? 4.025 2.707 20.331 1.00 93.75 221 GLY A N 1
ATOM 1562 C CA . GLY A 1 221 ? 5.391 2.171 20.298 1.00 93.75 221 GLY A CA 1
ATOM 1563 C C . GLY A 1 221 ? 5.772 1.541 18.954 1.00 93.75 221 GLY A C 1
ATOM 1564 O O . GLY A 1 221 ? 5.853 2.246 17.956 1.00 93.75 221 GLY A O 1
ATOM 1565 N N . ALA A 1 222 ? 6.021 0.227 18.952 1.00 92.44 222 ALA A N 1
ATOM 1566 C CA . ALA A 1 222 ? 6.456 -0.542 17.779 1.00 92.44 222 ALA A CA 1
ATOM 1567 C C . ALA A 1 222 ? 5.359 -0.767 16.718 1.00 92.44 222 ALA A C 1
ATOM 1569 O O . ALA A 1 222 ? 5.635 -1.349 15.673 1.00 92.44 222 ALA A O 1
ATOM 1570 N N . GLY A 1 223 ? 4.133 -0.313 16.981 1.00 95.94 223 GLY A N 1
ATOM 1571 C CA . GLY A 1 223 ? 3.006 -0.487 16.079 1.00 95.94 223 GLY A CA 1
ATOM 1572 C C . GLY A 1 223 ? 2.138 -1.688 16.424 1.00 95.94 223 GLY A C 1
ATOM 1573 O O . GLY A 1 223 ? 2.187 -2.224 17.536 1.00 95.94 223 GLY A O 1
ATOM 1574 N N . ARG A 1 224 ? 1.273 -2.051 15.482 1.00 96.94 224 ARG A N 1
ATOM 1575 C CA . ARG A 1 224 ? 0.350 -3.175 15.598 1.00 96.94 224 ARG A CA 1
ATOM 1576 C C . ARG A 1 224 ? 0.082 -3.801 14.239 1.00 96.94 224 ARG A C 1
ATOM 1578 O O . ARG A 1 224 ? -0.177 -3.086 13.273 1.00 96.94 224 ARG A O 1
ATOM 1585 N N . THR A 1 225 ? 0.065 -5.128 14.209 1.00 96.94 225 THR A N 1
ATOM 1586 C CA . THR A 1 225 ? -0.273 -5.899 13.013 1.00 96.94 225 THR A CA 1
ATOM 1587 C C . THR A 1 225 ? -1.782 -5.987 12.815 1.00 96.94 225 THR A C 1
ATOM 1589 O O . THR A 1 225 ? -2.536 -6.274 13.753 1.00 96.94 225 THR A O 1
ATOM 1592 N N . PHE A 1 226 ? -2.200 -5.769 11.575 1.00 97.62 226 PHE A N 1
ATOM 1593 C CA . PHE A 1 226 ? -3.549 -5.966 11.081 1.00 97.62 226 PHE A CA 1
ATOM 1594 C C . PHE A 1 226 ? -3.532 -6.997 9.955 1.00 97.62 226 PHE A C 1
ATOM 1596 O O . PHE A 1 226 ? -2.667 -6.947 9.082 1.00 97.62 226 PHE A O 1
ATOM 1603 N N . GLU A 1 227 ? -4.502 -7.899 9.984 1.00 97.44 227 GLU A N 1
ATOM 1604 C CA . GLU A 1 227 ? -4.660 -9.014 9.053 1.00 97.44 227 GLU A CA 1
ATOM 1605 C C . GLU A 1 227 ? -5.835 -8.710 8.123 1.00 97.44 227 GLU A C 1
ATOM 1607 O O . GLU A 1 227 ? -6.884 -8.199 8.546 1.00 97.44 227 GLU A O 1
ATOM 1612 N N . LYS A 1 228 ? -5.670 -9.006 6.838 1.00 97.25 228 LYS A N 1
ATOM 1613 C CA . LYS A 1 228 ? -6.710 -8.816 5.837 1.00 97.25 228 LYS A CA 1
ATOM 1614 C C . LYS A 1 228 ? -7.731 -9.941 5.937 1.00 97.25 228 LYS A C 1
ATOM 1616 O O . LYS A 1 228 ? -7.408 -11.124 5.888 1.00 97.25 228 LYS A O 1
ATOM 1621 N N . CYS A 1 229 ? -8.999 -9.572 6.011 1.00 97.44 229 CYS A N 1
ATOM 1622 C CA . CYS A 1 229 ? -10.084 -10.535 5.979 1.00 97.44 229 CYS A CA 1
ATOM 1623 C C . CYS A 1 229 ? -10.247 -11.155 4.586 1.00 97.44 229 CYS A C 1
ATOM 1625 O O . CYS A 1 229 ? -10.115 -10.445 3.581 1.00 97.44 229 CYS A O 1
ATOM 1627 N N . PRO A 1 230 ? -10.642 -12.439 4.503 1.00 94.94 230 PRO A N 1
ATOM 1628 C CA . PRO A 1 230 ? -10.957 -13.066 3.231 1.00 94.94 230 PRO A CA 1
ATOM 1629 C C . PRO A 1 230 ? -12.107 -12.329 2.529 1.00 94.94 230 PRO A C 1
ATOM 1631 O O . PRO A 1 230 ? -13.003 -11.755 3.169 1.00 94.94 230 PRO A O 1
ATOM 1634 N N . ALA A 1 231 ? -12.081 -12.354 1.194 1.00 88.31 231 ALA A N 1
ATOM 1635 C CA . ALA A 1 231 ? -13.208 -11.906 0.387 1.00 88.31 231 ALA A CA 1
ATOM 1636 C C . ALA A 1 231 ? -14.436 -12.757 0.761 1.00 88.31 231 ALA A C 1
ATOM 1638 O O . ALA A 1 231 ? -14.379 -13.985 0.692 1.00 88.31 231 ALA A O 1
ATOM 1639 N N . GLY A 1 232 ? -15.480 -12.092 1.263 1.00 73.88 232 GLY A N 1
ATOM 1640 C CA . GLY A 1 232 ? -16.735 -12.723 1.685 1.00 73.88 232 GLY A CA 1
ATOM 1641 C C . GLY A 1 232 ? -17.688 -12.976 0.531 1.00 73.88 232 GLY A C 1
ATOM 1642 O O . GLY A 1 232 ? -17.482 -12.376 -0.548 1.00 73.88 232 GLY A O 1
#

Radius of gyration: 26.18 Å; chains: 1; bounding box: 61×63×80 Å

Secondary structure (DSSP, 8-state):
----PPPP---------PPPP--------------------TT---EEEEEEEEE--SSS-EEE-TTS-EEEE-SS----TT-EEEEEEEEESS-S---BT-EEEEEEEEE----S---TTS-------HHHH-EEEEETT--TTS-SEEEE--GGGPPPEEEEEETTEEEEEEEE-SSS-EEEETT-S-EEEEEE-SSSEEEEEPSTT-EEEETTEEEETT-EEEEEPPP-

Organism: NCBI:txid1234595

InterPro domains:
  IPR043856 Protein of unknown function DUF5818 [PF19135] (51-111)

pLDDT: mean 82.14, std 17.31, range [41.16, 97.88]

Foldseek 3Di:
DDDDDDDDDDDDDDDDDDDDDDDDDDDDDDDDDDDDDPPPPLDQFQKKKAKAFWADDPQAIWGQGPVRAIEGEDDDDDDDHRWIKTFIFGFDPDDPRDDGPGYGHGPDIDTDDPVVPDPPPPDRFHMDDLVQQAAFKDFVPDDSVQGLKGWHRDPSNDFIKIWGAAPNDIWIWGWDRHPFIWIDIVVDPWIWTWTDPDSFKIFTATPVVDWDQTSNDIADDPGTMMGGDDDD

Sequence (232 aa):
MEDREPPNFEDSPSADASPPPVEADAPGAAGNDDGDANAAPAGAQRLISVEGRVSTGAECPIIETPDGTVYALGGERSYEDGARLHVEGEIARASFCMQGEGTLVPLSIEELSGDDEMSADAPMRLALTGRKLAGRWIASGGDCAEPAFTITESDGGAAPRLTTDIRGETKTGTVDLGPAPSIRLDGGMMSAAIEPSGTDDINVTPPAGGTIELGGEMVLGAGRTFEKCPAG